Protein AF-L0HIT1-F1 (afdb_monomer)

Secondary structure (DSSP, 8-state):
---------------------------SS---S----SS-SS-HHHHHHHHHHHHHHHH------EEEE---SPPTT-EE-TT-EEEEEEEEEEESTTTSSSS-TT-EEEEE---EEEEEEEEEEEEETTEEEEEEEEEEESSEEEEEGGGT--SS-EEEEEEEEEEE----SS-EEEEEEEEEEE-TTSPEEEEEEEEEEEEE----------------------------------PPP-------PSPHHHHHHHHHHHHHHHHHHHT--

Nearest PDB structures (foldseek):
  3d0j-assembly1_A-2  TM=2.978E-01  e=6.771E-03  Clostridium acetobutylicum ATCC 824
  2bsc-assembly1_A  TM=2.422E-01  e=4.681E-03  Escherichia coli
  4qd2-assembly1_A  TM=3.621E-01  e=2.578E-01  Clostridium botulinum A str. Hall
  3mll-assembly1_A  TM=3.505E-01  e=5.687E-01  Rattus norvegicus
  8dsn-assembly1_A  TM=3.075E-01  e=9.142E-01  Rattus norvegicus

pLDDT: mean 75.93, std 21.49, range [33.44, 98.69]

Mean predicted aligned error: 17.34 Å

Radius of gyration: 32.86 Å; Cα contacts (8 Å, |Δi|>4): 384; chains: 1; bounding box: 93×78×104 Å

Foldseek 3Di:
DDDDDDDDDDDDDDDDDDDDDDDPDDPDDPDDDPPPDDDDDPDPVVVVVVVVVVVVVVVPDPPQFKDKADWDWDDFAAEDEAFDKTKIKIKIKFDCPVPQWRGDQQKKKKKFWPFAQKWKWKWKWWDDPNDTDIDTQDTDRDRMDIDGRNVRTDGPTIIMIMMMMMGGHHDDPAKDKTWGIWIFMAGNVRDGDPPGIDTGMYIYHDDDPPPPPDPPPDPDDDDDDDDDDDDDDDDDDDDDDDDDDDDDDDDVVVVVVVVVVVVVVVVVVVVPD

Organism: Methanoregula formicica (strain DSM 22288 / NBRC 105244 / SMSP) (NCBI:txid593750)

Solvent-accessible surface area (backbone atoms only — not comparable to full-atom values): 17164 Å² total; per-residue (Å²): 141,78,90,82,88,88,83,86,85,85,83,89,81,82,88,80,82,82,83,80,84,80,85,92,80,82,88,83,85,84,86,80,74,80,84,82,77,86,87,84,85,84,53,73,61,57,58,50,50,54,51,50,50,52,53,52,65,70,68,70,65,90,64,68,34,64,46,84,44,70,77,60,40,80,54,82,69,36,79,40,50,58,67,38,78,46,60,32,35,34,37,34,44,28,37,5,85,88,64,59,31,18,30,55,51,71,26,31,42,36,38,36,36,62,39,35,84,19,35,40,40,31,34,36,40,30,80,51,93,96,42,73,49,75,43,79,78,43,77,47,77,44,51,59,49,77,45,57,12,60,86,50,41,40,61,89,43,54,38,38,38,41,37,41,39,37,27,24,36,51,84,56,98,56,64,44,80,42,41,66,36,36,40,34,34,24,42,82,85,69,44,72,44,85,94,39,72,49,77,42,42,30,28,37,50,54,84,76,78,72,79,76,74,73,80,75,78,70,79,92,71,90,77,83,91,83,85,89,85,92,81,89,86,82,89,85,82,83,79,84,81,83,80,82,82,78,78,84,69,81,57,69,69,59,54,53,52,54,52,54,53,50,52,56,53,51,54,60,60,66,73,76,117

Sequence (273 aa):
MRQGDGMAAGRPWEKSAIVLYAPSCLTGIFMGFPVVEKRMNDSPVYSRCALAALVFFLIVMPVSAWTFSGWTGPSPGAELQPGSKVSAGYSLSFSSFDTGKTFASDNSLVMYTDLADPRWVVVKTEEVNEEPLITRLADRQSAQVRLDGWDLSFTRKQFTVDVALTGTVPDFDQTGEIVVLRLQELDPEAKTVNGKLVKKTAIVVVPTTVPTAIPTTAPEEVVIEITPVPTENPVTKTTPAKKQTYAPGPDPLLICTMLAGGICIAGLFRHRH

Structure (mmCIF, N/CA/C/O backbone):
data_AF-L0HIT1-F1
#
_entry.id   AF-L0HIT1-F1
#
loop_
_atom_site.group_PDB
_atom_site.id
_atom_site.type_symbol
_atom_site.label_atom_id
_atom_site.label_alt_id
_atom_site.label_comp_id
_atom_site.label_asym_id
_atom_site.label_entity_id
_atom_site.label_seq_id
_atom_site.pdbx_PDB_ins_code
_atom_site.Cartn_x
_atom_site.Cartn_y
_atom_site.Cartn_z
_atom_site.occupancy
_atom_site.B_iso_or_equiv
_atom_site.auth_seq_id
_atom_site.auth_comp_id
_atom_site.auth_asym_id
_atom_site.auth_atom_id
_atom_site.pdbx_PDB_model_num
ATOM 1 N N . MET A 1 1 ? 12.959 64.376 -50.087 1.00 39.22 1 MET A N 1
ATOM 2 C CA . MET A 1 1 ? 12.672 65.336 -48.990 1.00 39.22 1 MET A CA 1
ATOM 3 C C . MET A 1 1 ? 11.545 64.736 -48.167 1.00 39.22 1 MET A C 1
ATOM 5 O O . MET A 1 1 ? 10.556 64.401 -48.792 1.00 39.22 1 MET A O 1
ATOM 9 N N . ARG A 1 2 ? 11.554 64.500 -46.854 1.00 38.12 2 ARG A N 1
ATOM 10 C CA . ARG A 1 2 ? 12.432 64.617 -45.663 1.00 38.12 2 ARG A CA 1
ATOM 11 C C . ARG A 1 2 ? 11.884 63.495 -44.723 1.00 38.12 2 ARG A C 1
ATOM 13 O O . ARG A 1 2 ? 10.683 63.261 -44.762 1.00 38.12 2 ARG A O 1
ATOM 20 N N . GLN A 1 3 ? 12.675 62.625 -44.079 1.00 41.16 3 GLN A N 1
ATOM 21 C CA . GLN A 1 3 ? 13.340 62.833 -42.771 1.00 41.16 3 GLN A CA 1
ATOM 22 C C . GLN A 1 3 ? 12.345 63.375 -41.721 1.00 41.16 3 GLN A C 1
ATOM 24 O O . GLN A 1 3 ? 11.764 64.419 -41.972 1.00 41.16 3 GLN A O 1
ATOM 29 N N . GLY A 1 4 ? 12.041 62.790 -40.565 1.00 48.00 4 GLY A N 1
ATOM 30 C CA . GLY A 1 4 ? 12.634 61.818 -39.641 1.00 48.00 4 GLY A CA 1
ATOM 31 C C . GLY A 1 4 ? 11.925 62.045 -38.277 1.00 48.00 4 GLY A C 1
ATOM 32 O O . GLY A 1 4 ? 11.014 62.865 -38.224 1.00 48.00 4 GLY A O 1
ATOM 33 N N . ASP A 1 5 ? 12.375 61.374 -37.213 1.00 45.09 5 ASP A N 1
ATOM 34 C CA . ASP A 1 5 ? 11.917 61.428 -35.799 1.00 45.09 5 ASP A CA 1
ATOM 35 C C . ASP A 1 5 ? 10.814 60.409 -35.444 1.00 45.09 5 ASP A C 1
ATOM 37 O O . ASP A 1 5 ? 9.777 60.336 -36.086 1.00 45.09 5 ASP A O 1
ATOM 41 N N . GLY A 1 6 ? 10.944 59.524 -34.453 1.00 49.31 6 GLY A N 1
ATOM 42 C CA . GLY A 1 6 ? 11.855 59.482 -33.312 1.00 49.31 6 GLY A CA 1
ATOM 43 C C . GLY A 1 6 ? 11.034 59.478 -32.023 1.00 49.31 6 GLY A C 1
ATOM 44 O O . GLY A 1 6 ? 10.719 60.544 -31.519 1.00 49.31 6 GLY A O 1
ATOM 45 N N . MET A 1 7 ? 10.691 58.306 -31.472 1.00 41.78 7 MET A N 1
ATOM 46 C CA . MET A 1 7 ? 10.221 58.191 -30.082 1.00 41.78 7 MET A CA 1
ATOM 47 C C . MET A 1 7 ? 10.661 56.864 -29.461 1.00 41.78 7 MET A C 1
ATOM 49 O O . MET A 1 7 ? 10.095 55.803 -29.711 1.00 41.78 7 MET A O 1
ATOM 53 N N .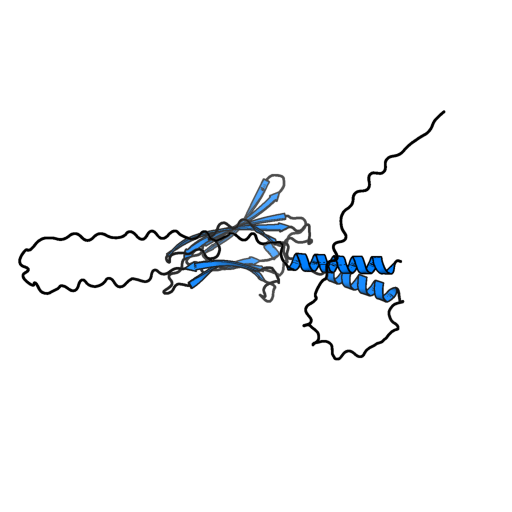 ALA A 1 8 ? 11.692 56.965 -28.624 1.00 50.12 8 ALA A N 1
ATOM 54 C CA . ALA A 1 8 ? 12.057 55.978 -27.626 1.00 50.12 8 ALA A CA 1
ATOM 55 C C . ALA A 1 8 ? 11.201 56.207 -26.370 1.00 50.12 8 ALA A C 1
ATOM 57 O O . ALA A 1 8 ? 11.225 57.294 -25.795 1.00 50.12 8 ALA A O 1
ATOM 58 N N . ALA A 1 9 ? 10.471 55.185 -25.927 1.00 48.31 9 ALA A N 1
ATOM 59 C CA . ALA A 1 9 ? 9.804 55.179 -24.630 1.00 48.31 9 ALA A CA 1
ATOM 60 C C . ALA A 1 9 ? 10.653 54.371 -23.638 1.00 48.31 9 ALA A C 1
ATOM 62 O O . ALA A 1 9 ? 10.649 53.139 -23.647 1.00 48.31 9 ALA A O 1
ATOM 63 N N . GLY A 1 10 ? 11.409 55.079 -22.797 1.00 43.00 10 GLY A N 1
ATOM 64 C CA . GLY A 1 10 ? 12.060 54.512 -21.620 1.00 43.00 10 GLY A CA 1
ATOM 65 C C . GLY A 1 10 ? 11.033 54.223 -20.524 1.00 43.00 10 GLY A C 1
ATOM 66 O O . GLY A 1 10 ? 10.167 55.052 -20.250 1.00 43.00 10 GLY A O 1
ATOM 67 N N . ARG A 1 11 ? 11.132 53.052 -19.885 1.00 48.69 11 ARG A N 1
ATOM 68 C CA . ARG A 1 11 ? 10.401 52.736 -18.649 1.00 48.69 11 ARG A CA 1
ATOM 69 C C . ARG A 1 11 ? 11.347 52.792 -17.442 1.00 48.69 11 ARG A C 1
ATOM 71 O O . ARG A 1 11 ? 12.393 52.146 -17.497 1.00 48.69 11 ARG A O 1
ATOM 78 N N . PRO A 1 12 ? 10.987 53.518 -16.367 1.00 58.84 12 PRO A N 1
ATOM 79 C CA . PRO A 1 12 ? 11.736 53.575 -15.120 1.00 58.84 12 PRO A CA 1
ATOM 80 C C . PRO A 1 12 ? 11.134 52.611 -14.087 1.00 58.84 12 PRO A C 1
ATOM 82 O O . PRO A 1 12 ? 9.950 52.700 -13.782 1.00 58.84 12 PRO A O 1
ATOM 85 N N . TRP A 1 13 ? 11.941 51.698 -13.554 1.00 43.97 13 TRP A N 1
ATOM 86 C CA . TRP A 1 13 ? 11.732 51.043 -12.254 1.00 43.97 13 TRP A CA 1
ATOM 87 C C . TRP A 1 13 ? 13.069 50.379 -11.870 1.00 43.97 13 TRP A C 1
ATOM 89 O O . TRP A 1 13 ? 13.667 49.643 -12.647 1.00 43.97 13 TRP A O 1
ATOM 99 N N . GLU A 1 14 ? 13.785 50.990 -10.932 1.00 40.06 14 GLU A N 1
ATOM 100 C CA . GLU A 1 14 ? 13.848 50.609 -9.514 1.00 40.06 14 GLU A CA 1
ATOM 101 C C . GLU A 1 14 ? 14.859 49.485 -9.246 1.00 40.06 14 GLU A C 1
ATOM 103 O O . GLU A 1 14 ? 14.626 48.296 -9.438 1.00 40.06 14 GLU A O 1
ATOM 108 N N . LYS A 1 15 ? 16.044 49.912 -8.798 1.00 41.53 15 LYS A N 1
ATOM 109 C CA . LYS A 1 15 ? 17.091 49.053 -8.253 1.00 41.53 15 LYS A CA 1
ATOM 110 C C . LYS A 1 15 ? 16.715 48.705 -6.812 1.00 41.53 15 LYS A C 1
ATOM 112 O O . LYS A 1 15 ? 17.022 49.471 -5.904 1.00 41.53 15 LYS A O 1
ATOM 117 N N . SER A 1 16 ? 16.088 47.556 -6.591 1.00 39.72 16 SER A N 1
ATOM 118 C CA . SER A 1 16 ? 15.971 46.982 -5.247 1.00 39.72 16 SER A CA 1
ATOM 119 C C . SER A 1 16 ? 17.222 46.161 -4.943 1.00 39.72 16 SER A C 1
ATOM 121 O O . SER A 1 16 ? 17.424 45.071 -5.475 1.00 39.72 16 SER A O 1
ATOM 123 N N . ALA A 1 17 ? 18.092 46.713 -4.098 1.00 41.69 17 ALA A N 1
ATOM 124 C CA . ALA A 1 17 ? 19.193 45.981 -3.492 1.00 41.69 17 ALA A CA 1
ATOM 125 C C . ALA A 1 17 ? 18.627 45.034 -2.423 1.00 41.69 17 ALA A C 1
ATOM 127 O O . ALA A 1 17 ? 18.113 45.479 -1.399 1.00 41.69 17 ALA A O 1
ATOM 128 N N . ILE A 1 18 ? 18.717 43.727 -2.664 1.00 36.25 18 ILE A N 1
ATOM 129 C CA . ILE A 1 18 ? 18.415 42.705 -1.660 1.00 36.25 18 ILE A CA 1
ATOM 130 C C . ILE A 1 18 ? 19.695 42.468 -0.855 1.00 36.25 18 ILE A C 1
ATOM 132 O O . ILE A 1 18 ? 20.658 41.878 -1.343 1.00 36.25 18 ILE A O 1
ATOM 136 N N . VAL A 1 19 ? 19.702 42.957 0.384 1.00 41.31 19 VAL A N 1
ATOM 137 C CA . VAL A 1 19 ? 20.704 42.623 1.401 1.00 41.31 19 VAL A CA 1
ATOM 138 C C . VAL A 1 19 ? 20.308 41.276 2.007 1.00 41.31 19 VAL A C 1
ATOM 140 O O . VAL A 1 19 ? 19.360 41.191 2.783 1.00 41.31 19 VAL A O 1
ATOM 143 N N . LEU A 1 20 ? 21.016 40.213 1.626 1.00 33.44 20 LEU A N 1
ATOM 144 C CA . LEU A 1 20 ? 20.888 38.889 2.236 1.00 33.44 20 LEU A CA 1
ATOM 145 C C . LEU A 1 20 ? 21.811 38.805 3.457 1.00 33.44 20 LEU A C 1
ATOM 147 O O . LEU A 1 20 ? 23.031 38.725 3.324 1.00 33.44 20 LEU A O 1
ATOM 151 N N . TYR A 1 21 ? 21.211 38.818 4.646 1.00 37.00 21 TYR A N 1
ATOM 152 C CA . TYR A 1 21 ? 21.850 38.395 5.891 1.00 37.00 21 TYR A CA 1
ATOM 153 C C . TYR A 1 21 ? 21.905 36.861 5.916 1.00 37.00 21 TYR A C 1
ATOM 155 O O . TYR A 1 21 ? 20.866 36.203 5.956 1.00 37.00 21 TYR A O 1
ATOM 163 N N . ALA A 1 22 ? 23.109 36.290 5.887 1.00 36.59 22 ALA A N 1
ATOM 164 C CA . ALA A 1 22 ? 23.323 34.864 6.113 1.00 36.59 22 ALA A CA 1
ATOM 165 C C . ALA A 1 22 ? 23.548 34.601 7.618 1.00 36.59 22 ALA A C 1
ATOM 167 O O . ALA A 1 22 ? 24.380 35.283 8.222 1.00 36.59 22 ALA A O 1
ATOM 168 N N . PRO A 1 23 ? 22.849 33.634 8.242 1.00 39.22 23 PRO A N 1
ATOM 169 C CA . PRO A 1 23 ? 23.117 33.231 9.615 1.00 39.22 23 PRO A CA 1
ATOM 170 C C . PRO A 1 23 ? 24.374 32.353 9.697 1.00 39.22 23 PRO A C 1
ATOM 172 O O . PRO A 1 23 ? 24.473 31.270 9.120 1.00 39.22 23 PRO A O 1
ATOM 175 N N . SER A 1 24 ? 25.339 32.858 10.454 1.00 49.31 24 SER A N 1
ATOM 176 C CA . SER A 1 24 ? 26.641 32.276 10.763 1.00 49.31 24 SER A CA 1
ATOM 177 C C . SER A 1 24 ? 26.520 31.137 11.781 1.00 49.31 24 SER A C 1
ATOM 179 O O . SER A 1 24 ? 26.712 31.376 12.964 1.00 49.31 24 SER A O 1
ATOM 181 N N . CYS A 1 25 ? 26.195 29.909 11.372 1.00 38.38 25 CYS A N 1
ATOM 182 C CA . CYS A 1 25 ? 26.252 28.732 12.262 1.00 38.38 25 CYS A CA 1
ATOM 183 C C . CYS A 1 25 ? 26.434 27.425 11.465 1.00 38.38 25 CYS A C 1
ATOM 185 O O . CYS A 1 25 ? 25.572 26.554 11.486 1.00 38.38 25 CYS A O 1
ATOM 187 N N . LEU A 1 26 ? 27.536 27.278 10.722 1.00 39.41 26 LEU A N 1
ATOM 188 C CA . LEU A 1 26 ? 27.937 25.975 10.149 1.00 39.41 26 LEU A CA 1
ATOM 189 C C . LEU A 1 26 ? 29.454 25.858 9.916 1.00 39.41 26 LEU A C 1
ATOM 191 O O . LEU A 1 26 ? 29.934 25.142 9.044 1.00 39.41 26 LEU A O 1
ATOM 195 N N . THR A 1 27 ? 30.234 26.561 10.731 1.00 42.09 27 THR A N 1
ATOM 196 C CA . THR A 1 27 ? 31.689 26.409 10.840 1.00 42.09 27 THR A CA 1
ATOM 197 C C . THR A 1 27 ? 31.992 25.454 11.987 1.00 42.09 27 THR A C 1
ATOM 199 O O . THR A 1 27 ? 32.090 25.889 13.131 1.00 42.09 27 THR A O 1
ATOM 202 N N . GLY A 1 28 ? 32.102 24.150 11.716 1.00 45.19 28 GLY A N 1
ATOM 203 C CA . GLY A 1 28 ? 32.459 23.217 12.790 1.00 45.19 28 GLY A CA 1
ATOM 204 C C . GLY A 1 28 ? 32.756 21.757 12.454 1.00 45.19 28 GLY A C 1
ATOM 205 O O . GLY A 1 28 ? 32.928 20.999 13.397 1.00 45.19 28 GLY A O 1
ATOM 206 N N . ILE A 1 29 ? 32.809 21.319 11.184 1.00 48.22 29 ILE A N 1
ATOM 207 C CA . ILE A 1 29 ? 33.077 19.889 10.869 1.00 48.22 29 ILE A CA 1
ATOM 208 C C . ILE A 1 29 ? 34.200 19.671 9.826 1.00 48.22 29 ILE A C 1
ATOM 210 O O . ILE A 1 29 ? 34.582 18.544 9.545 1.00 48.22 29 ILE A O 1
ATOM 214 N N . PHE A 1 30 ? 34.849 20.724 9.317 1.00 44.88 30 PHE A N 1
ATOM 215 C CA . PHE A 1 30 ? 35.990 20.585 8.392 1.00 44.88 30 PHE A CA 1
ATOM 216 C C . PHE A 1 30 ? 37.266 21.238 8.941 1.00 44.88 30 PHE A C 1
ATOM 218 O O . PHE A 1 30 ? 37.842 22.127 8.325 1.00 44.88 30 PHE A O 1
ATOM 225 N N . MET A 1 31 ? 37.728 20.804 10.113 1.00 43.00 31 MET A N 1
ATOM 226 C CA . MET A 1 31 ? 39.103 21.062 10.557 1.00 43.00 31 MET A CA 1
ATOM 227 C C . MET A 1 31 ? 39.855 19.736 10.555 1.00 43.00 31 MET A C 1
ATOM 229 O O . MET A 1 31 ? 39.776 18.971 11.508 1.00 43.00 31 MET A O 1
ATOM 233 N N . GLY A 1 32 ? 40.531 19.431 9.447 1.00 43.41 32 GLY A N 1
ATOM 234 C CA . GLY A 1 32 ? 41.334 18.211 9.352 1.00 43.41 32 GLY A CA 1
ATOM 235 C C . GLY A 1 32 ? 41.754 17.779 7.951 1.00 43.41 32 GLY A C 1
ATOM 236 O O . GLY A 1 32 ? 42.510 16.821 7.837 1.00 43.41 32 GLY A O 1
ATOM 237 N N . PHE A 1 33 ? 41.321 18.461 6.887 1.00 42.31 33 PHE A N 1
ATOM 238 C CA . PHE A 1 33 ? 41.915 18.238 5.570 1.00 42.31 33 PHE A CA 1
ATOM 239 C C . PHE A 1 33 ? 43.146 19.134 5.408 1.00 42.31 33 PHE A C 1
ATOM 241 O O . PHE A 1 33 ? 43.034 20.346 5.615 1.00 42.31 33 PHE A O 1
ATOM 248 N N . PRO A 1 34 ? 44.320 18.577 5.059 1.00 49.12 34 PRO A N 1
ATOM 249 C CA . PRO A 1 34 ? 45.472 19.392 4.720 1.00 49.12 34 PRO A CA 1
ATOM 250 C C . PRO A 1 34 ? 45.095 20.309 3.557 1.00 49.12 34 PRO A C 1
ATOM 252 O O . PRO A 1 34 ? 44.526 19.869 2.556 1.00 49.12 34 PRO A O 1
ATOM 255 N N . VAL A 1 35 ? 45.402 21.596 3.713 1.00 51.47 35 VAL A N 1
ATOM 256 C CA . VAL A 1 35 ? 45.307 22.607 2.662 1.00 51.47 35 VAL A CA 1
ATOM 257 C C . VAL A 1 35 ? 46.247 22.185 1.532 1.00 51.47 35 VAL A C 1
ATOM 259 O O . VAL A 1 35 ? 47.443 22.459 1.551 1.00 51.47 35 VAL A O 1
ATOM 262 N N . VAL A 1 36 ? 45.706 21.468 0.547 1.00 49.66 36 VAL A N 1
ATOM 263 C CA . VAL A 1 36 ? 46.342 21.284 -0.759 1.00 49.66 36 VAL A CA 1
ATOM 264 C C . VAL A 1 36 ? 46.056 22.556 -1.546 1.00 49.66 36 VAL A C 1
ATOM 266 O O . VAL A 1 36 ? 45.113 22.652 -2.330 1.00 49.66 36 VAL A O 1
ATOM 269 N N . GLU A 1 37 ? 46.844 23.589 -1.264 1.00 53.66 37 GLU A N 1
ATOM 270 C CA . GLU A 1 37 ? 46.803 24.830 -2.017 1.00 53.66 37 GLU A CA 1
ATOM 271 C C . GLU A 1 37 ? 47.403 24.603 -3.413 1.00 53.66 37 GLU A C 1
ATOM 273 O O . GLU A 1 37 ? 48.592 24.343 -3.589 1.00 53.66 37 GLU A O 1
ATOM 278 N N . LYS A 1 38 ? 46.549 24.812 -4.421 1.00 53.56 38 LYS A N 1
ATOM 279 C CA . LYS A 1 38 ? 46.909 25.574 -5.624 1.00 53.56 38 LYS A CA 1
ATOM 280 C C . LYS A 1 38 ? 47.834 24.887 -6.639 1.00 53.56 38 LYS A C 1
ATOM 282 O O . LYS A 1 38 ? 48.876 25.438 -6.960 1.00 53.56 38 LYS A O 1
ATOM 287 N N . ARG A 1 39 ? 47.402 23.773 -7.252 1.00 49.47 39 ARG A N 1
ATOM 288 C CA . ARG A 1 39 ? 47.758 23.380 -8.649 1.00 49.47 39 ARG A CA 1
ATOM 289 C C . ARG A 1 39 ? 46.784 22.353 -9.255 1.00 49.47 39 ARG A C 1
ATOM 291 O O . ARG A 1 39 ? 47.205 21.336 -9.797 1.00 49.47 39 ARG A O 1
ATOM 298 N N . MET A 1 40 ? 45.473 22.567 -9.153 1.00 51.59 40 MET A N 1
ATOM 299 C CA . MET A 1 40 ? 44.512 21.548 -9.615 1.00 51.59 40 MET A CA 1
ATOM 300 C C . MET A 1 40 ? 43.288 22.123 -10.334 1.00 51.59 40 MET A C 1
ATOM 302 O O . MET A 1 40 ? 42.228 21.516 -10.297 1.00 51.59 40 MET A O 1
ATOM 306 N N . ASN A 1 41 ? 43.423 23.290 -10.980 1.00 54.28 41 ASN A N 1
ATOM 307 C CA . ASN A 1 41 ? 42.290 23.978 -11.615 1.00 54.28 41 ASN A CA 1
ATOM 308 C C . ASN A 1 41 ? 42.344 24.064 -13.155 1.00 54.28 41 ASN A C 1
ATOM 310 O O . ASN A 1 41 ? 41.332 24.384 -13.762 1.00 54.28 41 ASN A O 1
ATOM 314 N N . ASP A 1 42 ? 43.460 23.706 -13.804 1.00 57.91 42 ASP A N 1
ATOM 315 C CA . ASP A 1 42 ? 43.621 23.918 -15.262 1.00 57.91 42 ASP A CA 1
ATOM 316 C C . ASP A 1 42 ? 43.676 22.626 -16.084 1.00 57.91 42 ASP A C 1
ATOM 318 O O . ASP A 1 42 ? 43.919 22.637 -17.290 1.00 57.91 42 ASP A O 1
ATOM 322 N N . SER A 1 43 ? 43.453 21.478 -15.446 1.00 62.22 43 SER A N 1
ATOM 323 C CA . SER A 1 43 ? 43.419 20.203 -16.149 1.00 62.22 43 SER A CA 1
ATOM 324 C C . SER A 1 43 ? 41.986 19.951 -16.651 1.00 62.22 43 SER A C 1
ATOM 326 O O . SER A 1 43 ? 41.087 19.701 -15.840 1.00 62.22 43 SER A O 1
ATOM 328 N N . PRO A 1 44 ? 41.734 19.959 -17.978 1.00 69.19 44 PRO A N 1
ATOM 329 C CA . PRO A 1 44 ? 40.418 19.636 -18.538 1.00 69.19 44 PRO A CA 1
ATOM 330 C C . PRO A 1 44 ? 39.961 18.217 -18.165 1.00 69.19 44 PRO A C 1
ATOM 332 O O . PRO A 1 44 ? 38.787 17.884 -18.308 1.00 69.19 44 PRO A O 1
ATOM 335 N N . VAL A 1 45 ? 40.875 17.382 -17.664 1.00 73.56 45 VAL A N 1
ATOM 336 C CA . VAL A 1 45 ? 40.608 16.023 -17.196 1.00 73.56 45 VAL A CA 1
ATOM 337 C C . VAL A 1 45 ? 39.798 16.035 -15.896 1.00 73.56 45 VAL A C 1
ATOM 339 O O . VAL A 1 45 ? 38.841 15.277 -15.793 1.00 73.56 45 VAL A O 1
ATOM 342 N N . TYR A 1 46 ? 40.087 16.928 -14.941 1.00 69.62 46 TYR A N 1
ATOM 343 C CA . TYR A 1 46 ? 39.353 16.968 -13.665 1.00 69.62 46 TYR A CA 1
ATOM 344 C C . TYR A 1 46 ? 37.900 17.411 -13.835 1.00 69.62 46 TYR A C 1
ATOM 346 O O . TYR A 1 46 ? 37.004 16.776 -13.283 1.00 69.62 46 TYR A O 1
ATOM 354 N N . SER A 1 47 ? 37.650 18.437 -14.654 1.00 72.62 47 SER A N 1
ATOM 355 C CA . SER A 1 47 ? 36.285 18.878 -14.973 1.00 72.62 47 SER A CA 1
ATOM 356 C C . SER A 1 47 ? 35.484 17.774 -15.675 1.00 72.62 47 SER A C 1
ATOM 358 O O . SER A 1 47 ? 34.331 17.531 -15.326 1.00 72.62 47 SER A O 1
ATOM 360 N N . ARG A 1 48 ? 36.113 17.035 -16.601 1.00 78.94 48 ARG A N 1
ATOM 361 C CA . ARG A 1 48 ? 35.483 15.895 -17.286 1.00 78.94 48 ARG A CA 1
ATOM 362 C C . ARG A 1 48 ? 35.183 14.738 -16.335 1.00 78.94 48 ARG A C 1
ATOM 364 O O . ARG A 1 48 ? 34.092 14.186 -16.409 1.00 78.94 48 ARG A O 1
ATOM 371 N N . CYS A 1 49 ? 36.099 14.402 -15.427 1.00 79.44 49 CYS A N 1
ATOM 372 C CA . CYS A 1 49 ? 35.883 13.351 -14.431 1.00 79.44 49 CYS A CA 1
ATOM 373 C C . CYS A 1 49 ? 34.804 13.734 -13.410 1.00 79.44 49 CYS A C 1
ATOM 375 O O . CYS A 1 49 ? 33.965 12.903 -13.083 1.00 79.44 49 CYS A O 1
ATOM 377 N N . ALA A 1 50 ? 34.780 14.986 -12.944 1.00 81.31 50 ALA A N 1
ATOM 378 C CA . ALA A 1 50 ? 33.753 15.471 -12.024 1.00 81.31 50 ALA A CA 1
ATOM 379 C C . ALA A 1 50 ? 32.362 15.484 -12.677 1.00 81.31 50 ALA A C 1
ATOM 381 O O . ALA A 1 50 ? 31.385 15.068 -12.060 1.00 81.31 50 ALA A O 1
ATOM 382 N N . LEU A 1 51 ? 32.274 15.896 -13.946 1.00 81.38 51 LEU A N 1
ATOM 383 C CA . LEU A 1 51 ? 31.022 15.888 -14.701 1.00 81.38 51 LEU A CA 1
ATOM 384 C C . LEU A 1 51 ? 30.569 14.456 -15.019 1.00 81.38 51 LEU A C 1
ATOM 386 O O . LEU A 1 51 ? 29.388 14.156 -14.888 1.00 81.38 51 LEU A O 1
ATOM 390 N N . ALA A 1 52 ? 31.497 13.549 -15.337 1.00 81.75 52 ALA A N 1
ATOM 391 C CA . ALA A 1 52 ? 31.201 12.126 -15.503 1.00 81.75 52 ALA A CA 1
ATOM 392 C C . ALA A 1 52 ? 30.720 11.475 -14.195 1.00 81.75 52 ALA A C 1
ATOM 394 O O . ALA A 1 52 ? 29.755 10.718 -14.219 1.00 81.75 52 ALA A O 1
ATOM 395 N N . ALA A 1 53 ? 31.333 11.804 -13.054 1.00 80.69 53 ALA A N 1
ATOM 396 C CA . ALA A 1 53 ? 30.896 11.326 -11.744 1.00 80.69 53 ALA A CA 1
ATOM 397 C C . ALA A 1 53 ? 29.506 11.866 -11.379 1.00 80.69 53 ALA A C 1
ATOM 399 O O . ALA A 1 53 ? 28.666 11.112 -10.903 1.00 80.69 53 ALA A O 1
ATOM 400 N N . LEU A 1 54 ? 29.226 13.142 -11.658 1.00 79.88 54 LEU A N 1
ATOM 401 C CA . LEU A 1 54 ? 27.912 13.744 -11.423 1.00 79.88 54 LEU A CA 1
ATOM 402 C C . LEU A 1 54 ? 26.830 13.131 -12.325 1.00 79.88 54 LEU A C 1
ATOM 404 O O . LEU A 1 54 ? 25.746 12.815 -11.846 1.00 79.88 54 LEU A O 1
ATOM 408 N N . VAL A 1 55 ? 27.135 12.884 -13.602 1.00 79.06 55 VAL A N 1
ATOM 409 C CA . VAL A 1 55 ? 26.247 12.151 -14.519 1.00 79.06 55 VAL A CA 1
ATOM 410 C C . VAL A 1 55 ? 26.021 10.719 -14.026 1.00 79.06 55 VAL A C 1
ATOM 412 O O . VAL A 1 55 ? 24.886 10.261 -14.008 1.00 79.06 55 VAL A O 1
ATOM 415 N N . PHE A 1 56 ? 27.057 10.032 -13.543 1.00 73.88 56 PHE A N 1
ATOM 416 C CA . PHE A 1 56 ? 26.931 8.689 -12.972 1.00 73.88 56 PHE A CA 1
ATOM 417 C C . PHE A 1 56 ? 26.048 8.672 -11.711 1.00 73.88 56 PHE A C 1
ATOM 419 O O . PHE A 1 56 ? 25.164 7.827 -11.598 1.00 73.88 56 PHE A O 1
ATOM 426 N N . PHE A 1 57 ? 26.206 9.646 -10.809 1.00 66.88 57 PHE A N 1
ATOM 427 C CA . PHE A 1 57 ? 25.356 9.792 -9.620 1.00 66.88 57 PHE A CA 1
ATOM 428 C C . PHE A 1 57 ? 23.895 10.136 -9.951 1.00 66.88 57 PHE A C 1
ATOM 430 O O . PHE A 1 57 ? 23.006 9.769 -9.187 1.00 66.88 57 PHE A O 1
ATOM 437 N N . LEU A 1 58 ? 23.627 10.790 -11.086 1.00 65.56 58 LEU A N 1
ATOM 438 C CA . LEU A 1 58 ? 22.264 11.057 -11.560 1.00 65.56 58 LEU A CA 1
ATOM 439 C C . LEU A 1 58 ? 21.597 9.837 -12.221 1.00 65.56 58 LEU A C 1
ATOM 441 O O . LEU A 1 58 ? 20.374 9.800 -12.304 1.00 65.56 58 LEU A O 1
ATOM 445 N N . ILE A 1 59 ? 22.367 8.842 -12.676 1.00 60.62 59 ILE A N 1
ATOM 446 C CA . ILE A 1 59 ? 21.840 7.673 -13.405 1.00 60.62 59 ILE A CA 1
ATOM 447 C C . ILE A 1 59 ? 21.460 6.515 -12.464 1.00 60.62 59 ILE A C 1
ATOM 449 O O . ILE A 1 59 ? 20.623 5.690 -12.822 1.00 60.62 59 ILE A O 1
ATOM 453 N N . VAL A 1 60 ? 22.010 6.445 -11.246 1.00 55.16 60 VAL A N 1
ATOM 454 C CA . VAL A 1 60 ? 21.807 5.295 -10.339 1.00 55.16 60 VAL A CA 1
ATOM 455 C C . VAL A 1 60 ? 20.851 5.627 -9.191 1.00 55.16 60 VAL A C 1
ATOM 457 O O . VAL A 1 60 ? 21.178 5.464 -8.018 1.00 55.16 60 VAL A O 1
ATOM 460 N N . MET A 1 61 ? 19.641 6.081 -9.509 1.00 52.84 61 MET A N 1
ATOM 461 C CA . MET A 1 61 ? 18.537 5.980 -8.553 1.00 52.84 61 MET A CA 1
ATOM 462 C C . MET A 1 61 ? 17.643 4.817 -8.985 1.00 52.84 61 MET A C 1
ATOM 464 O O . MET A 1 61 ? 16.948 4.945 -9.994 1.00 52.84 61 MET A O 1
ATOM 468 N N . PRO A 1 62 ? 17.650 3.672 -8.273 1.00 51.09 62 PRO A N 1
ATOM 469 C CA . PRO A 1 62 ? 16.640 2.644 -8.469 1.00 51.09 62 PRO A CA 1
ATOM 470 C C . PRO A 1 62 ? 15.313 3.203 -7.949 1.00 51.09 62 PRO A C 1
ATOM 472 O O . PRO A 1 62 ? 14.952 3.051 -6.786 1.00 51.09 62 PRO A O 1
ATOM 475 N N . VAL A 1 63 ? 14.611 3.936 -8.808 1.00 58.50 63 VAL A N 1
ATOM 476 C CA . VAL A 1 63 ? 13.267 4.421 -8.521 1.00 58.50 63 VAL A CA 1
ATOM 477 C C . VAL A 1 63 ? 12.335 3.266 -8.839 1.00 58.50 63 VAL A C 1
ATOM 479 O O . VAL A 1 63 ? 12.099 2.948 -10.000 1.00 58.50 63 VAL A O 1
ATOM 482 N N . SER A 1 64 ? 11.813 2.588 -7.826 1.00 64.25 64 SER A N 1
ATOM 483 C CA . SER A 1 64 ? 10.702 1.675 -8.059 1.00 64.25 64 SER A CA 1
ATOM 484 C C . SER A 1 64 ? 9.493 2.475 -8.556 1.00 64.25 64 SER A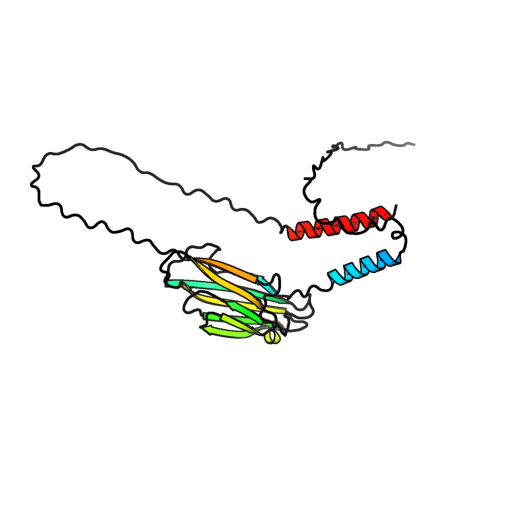 C 1
ATOM 486 O O . SER A 1 64 ? 9.115 3.507 -7.993 1.00 64.25 64 SER A O 1
ATOM 488 N N . ALA A 1 65 ? 8.921 2.052 -9.680 1.00 78.81 65 ALA A N 1
ATOM 489 C CA . ALA A 1 65 ? 8.053 2.884 -10.511 1.00 78.81 65 ALA A CA 1
ATOM 490 C C . ALA A 1 65 ? 6.564 2.748 -10.162 1.00 78.81 65 ALA A C 1
ATOM 492 O O . ALA A 1 65 ? 5.726 2.646 -11.056 1.00 78.81 65 ALA A O 1
ATOM 493 N N . TRP A 1 66 ? 6.233 2.738 -8.866 1.00 92.12 66 TRP A N 1
ATOM 494 C CA . TRP A 1 66 ? 4.843 2.836 -8.423 1.00 92.12 66 TRP A CA 1
ATOM 495 C C . TRP A 1 66 ? 4.530 4.189 -7.791 1.00 92.12 66 TRP A C 1
ATOM 497 O O . TRP A 1 66 ? 5.335 4.749 -7.033 1.00 92.12 66 TRP A O 1
ATOM 507 N N . THR A 1 67 ? 3.338 4.695 -8.096 1.00 93.38 67 THR A N 1
ATOM 508 C CA . THR A 1 67 ? 2.761 5.910 -7.514 1.00 93.38 67 THR A CA 1
ATOM 509 C C . THR A 1 67 ? 1.462 5.578 -6.789 1.00 93.38 67 THR A C 1
ATOM 511 O O . THR A 1 67 ? 0.682 4.744 -7.242 1.00 93.38 67 THR A O 1
ATOM 514 N N . PHE A 1 68 ? 1.247 6.213 -5.637 1.00 95.69 68 PHE A N 1
ATOM 515 C CA . PHE A 1 68 ? 0.052 6.037 -4.811 1.00 95.69 68 PHE A CA 1
ATOM 516 C C . PHE A 1 68 ? -0.962 7.145 -5.092 1.00 95.69 68 PHE A C 1
ATOM 518 O O . PHE A 1 68 ? -0.612 8.326 -5.033 1.00 95.69 68 PHE A O 1
ATOM 525 N N . SER A 1 69 ? -2.220 6.787 -5.345 1.00 96.50 69 SER A N 1
ATOM 526 C CA . SER A 1 69 ? -3.300 7.746 -5.590 1.00 96.50 69 SER A CA 1
ATOM 527 C C . SER A 1 69 ? -4.671 7.197 -5.168 1.00 96.50 69 SER A C 1
ATOM 529 O O . SER A 1 69 ? -4.799 6.064 -4.706 1.00 96.50 69 SER A O 1
ATOM 531 N N . GLY A 1 70 ? -5.712 8.031 -5.264 1.00 96.12 70 GLY A N 1
ATOM 532 C CA . GLY A 1 70 ? -7.101 7.574 -5.118 1.00 96.12 70 GLY A CA 1
ATOM 533 C C . GLY A 1 70 ? -7.525 7.144 -3.709 1.00 96.12 70 GLY A C 1
ATOM 534 O O . GLY A 1 70 ? -8.428 6.326 -3.578 1.00 96.12 70 GLY A O 1
ATOM 535 N N . TRP A 1 71 ? -6.895 7.663 -2.648 1.00 97.62 71 TRP A N 1
ATOM 536 C CA . TRP A 1 71 ? -7.271 7.320 -1.269 1.00 97.62 71 TRP A CA 1
ATOM 537 C C . TRP A 1 71 ? -8.723 7.711 -0.943 1.00 97.62 71 TRP A C 1
ATOM 539 O O . TRP A 1 71 ? -9.083 8.883 -1.038 1.00 97.62 71 TRP A O 1
ATOM 549 N N . THR A 1 72 ? -9.51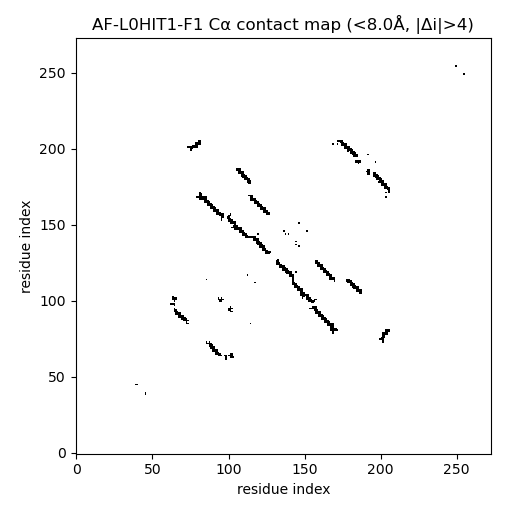9 6.742 -0.484 1.00 97.69 72 THR A N 1
ATOM 550 C CA . THR A 1 72 ? -10.939 6.910 -0.098 1.00 97.69 72 THR A CA 1
ATOM 551 C C . THR A 1 72 ? -11.252 6.498 1.347 1.00 97.69 72 THR A C 1
ATOM 553 O O . THR A 1 72 ? -12.413 6.481 1.743 1.00 97.69 72 THR A O 1
ATOM 556 N N . GLY A 1 73 ? -10.239 6.153 2.148 1.00 96.75 73 GLY A N 1
ATOM 557 C CA . GLY A 1 73 ? -10.431 5.803 3.558 1.00 96.75 73 GLY A CA 1
ATOM 558 C C . GLY A 1 73 ? -10.565 7.019 4.489 1.00 96.75 73 GLY A C 1
ATOM 559 O O . GLY A 1 73 ? -10.630 8.161 4.021 1.00 96.75 73 GLY A O 1
ATOM 560 N N . PRO A 1 74 ? -10.557 6.797 5.818 1.00 96.38 74 PRO A N 1
ATOM 561 C CA . PRO A 1 74 ? -10.631 7.866 6.810 1.00 96.38 74 PRO A CA 1
ATOM 562 C C . PRO A 1 74 ? -9.595 8.967 6.560 1.00 96.38 74 PRO A C 1
ATOM 564 O O . PRO A 1 74 ? -8.463 8.701 6.135 1.00 96.38 74 PRO A O 1
ATOM 567 N N . SER A 1 75 ? -9.978 10.217 6.821 1.00 93.62 75 SER A N 1
ATOM 568 C CA . SER A 1 75 ? -9.032 11.329 6.771 1.00 93.62 75 SER A CA 1
ATOM 569 C C . SER A 1 75 ? -7.954 11.151 7.847 1.00 93.62 75 SER A C 1
ATOM 571 O O . SER A 1 75 ? -8.245 10.594 8.907 1.00 93.62 75 SER A O 1
ATOM 573 N N . PRO A 1 76 ? -6.724 11.645 7.626 1.00 88.12 76 PRO A N 1
ATOM 574 C CA . PRO A 1 76 ? -5.692 11.621 8.657 1.00 88.12 76 PRO A CA 1
ATOM 575 C C . PRO A 1 76 ? -6.198 12.250 9.961 1.00 88.12 76 PRO A C 1
ATOM 577 O O . PRO A 1 76 ? -6.704 13.373 9.947 1.00 88.12 76 PRO A O 1
ATOM 580 N N . GLY A 1 77 ? -6.090 11.515 11.070 1.00 86.50 77 GLY A N 1
ATOM 581 C CA . GLY A 1 77 ? -6.574 11.965 12.380 1.00 86.50 77 GLY A CA 1
ATOM 582 C C . GLY A 1 77 ? -8.096 11.931 12.558 1.00 86.50 77 GLY A C 1
ATOM 583 O O . GLY A 1 77 ? -8.595 12.533 13.503 1.00 86.50 77 GLY A O 1
ATOM 584 N N . ALA A 1 78 ? -8.838 11.261 11.670 1.00 92.12 78 ALA A N 1
ATOM 585 C CA . ALA A 1 78 ? -10.256 10.991 11.888 1.00 92.12 78 ALA A CA 1
ATOM 58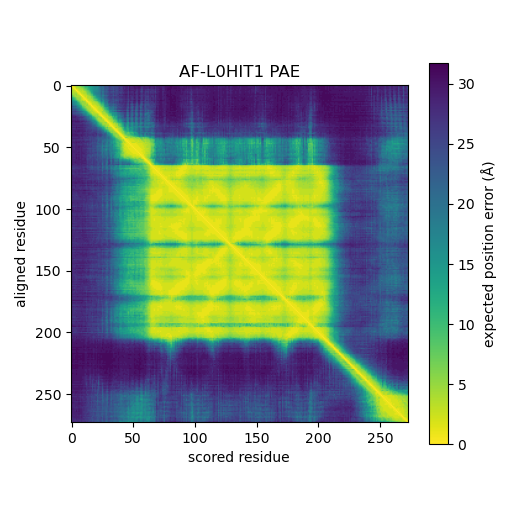6 C C . ALA A 1 78 ? -10.460 10.205 13.188 1.00 92.12 78 ALA A C 1
ATOM 588 O O . ALA A 1 78 ? -9.706 9.274 13.469 1.00 92.12 78 ALA A O 1
ATOM 589 N N . GLU A 1 79 ? -11.499 10.568 13.933 1.00 95.19 79 GLU A N 1
ATOM 590 C CA . GLU A 1 79 ? -11.930 9.845 15.123 1.00 95.19 79 GLU A CA 1
ATOM 591 C C . GLU A 1 79 ? -12.848 8.692 14.714 1.00 95.19 79 GLU A C 1
ATOM 593 O O . GLU A 1 79 ? -13.836 8.882 14.001 1.00 95.19 79 GLU A O 1
ATOM 598 N N . LEU A 1 80 ? -12.509 7.489 15.155 1.00 95.69 80 LEU A N 1
ATOM 599 C CA . LEU A 1 80 ? -13.251 6.269 14.901 1.00 95.69 80 LEU A CA 1
ATOM 600 C C . LEU A 1 80 ? -13.712 5.673 16.230 1.00 95.69 80 LEU A C 1
ATOM 602 O O . LEU A 1 80 ? -12.999 5.725 17.232 1.00 95.69 80 LEU A O 1
ATOM 606 N N . GLN A 1 81 ? -14.908 5.096 16.236 1.00 94.69 81 GLN A N 1
ATOM 607 C CA . GLN A 1 81 ? -15.429 4.401 17.410 1.00 94.69 81 GLN A CA 1
ATOM 608 C C . GLN A 1 81 ? -15.002 2.926 17.380 1.00 94.69 81 GLN A C 1
ATOM 610 O O . GLN A 1 81 ? -15.022 2.327 16.296 1.00 94.69 81 GLN A O 1
ATOM 615 N N . PRO A 1 82 ? -14.658 2.322 18.531 1.00 95.75 82 PRO A N 1
ATOM 616 C CA . PRO A 1 82 ? -14.486 0.875 18.650 1.00 95.75 82 PRO A CA 1
ATOM 617 C C . PRO A 1 82 ? -15.658 0.094 18.034 1.00 95.75 82 PRO A C 1
ATOM 619 O O . PRO A 1 82 ? -16.810 0.530 18.102 1.00 95.75 82 PRO A O 1
ATOM 622 N N . GLY A 1 83 ? -15.362 -1.012 17.350 1.00 95.31 83 GLY A N 1
ATOM 623 C CA . GLY A 1 83 ? -16.354 -1.861 16.681 1.00 95.31 83 GLY A CA 1
ATOM 624 C C . GLY A 1 83 ? -16.969 -1.287 15.396 1.00 95.31 83 GLY A C 1
ATOM 625 O O . GLY A 1 83 ? -17.677 -1.999 14.677 1.00 95.31 83 GLY A O 1
ATOM 626 N N . SER A 1 84 ? -16.704 -0.022 15.050 1.00 96.38 84 SER A N 1
ATOM 627 C CA . SER A 1 84 ? -17.220 0.564 13.808 1.00 96.38 84 SER A CA 1
ATOM 628 C C . SER A 1 84 ? -16.567 -0.060 12.569 1.00 96.38 84 SER A C 1
ATOM 630 O O . SER A 1 84 ? -15.395 -0.441 12.576 1.00 96.38 84 SER A O 1
ATOM 632 N N . LYS A 1 85 ? -17.334 -0.189 11.478 1.00 97.88 85 LYS A N 1
ATOM 633 C CA . LYS A 1 85 ? -16.816 -0.699 10.201 1.00 97.88 85 LYS A CA 1
ATOM 634 C C . LYS A 1 85 ? -16.039 0.388 9.469 1.00 97.88 85 LYS A C 1
ATOM 636 O O . LYS A 1 85 ? -16.537 1.497 9.289 1.00 97.88 85 LYS A O 1
ATOM 641 N N . VAL A 1 86 ? -14.862 0.033 8.971 1.00 98.19 86 VAL A N 1
ATOM 642 C CA . VAL A 1 86 ? -13.998 0.897 8.166 1.00 98.19 86 VAL A CA 1
ATOM 643 C C . VAL A 1 86 ? -13.850 0.291 6.778 1.00 98.19 86 VAL A C 1
ATOM 645 O O . VAL A 1 86 ? -13.600 -0.904 6.628 1.00 98.19 86 VAL A O 1
ATOM 648 N N . SER A 1 87 ? -13.990 1.136 5.760 1.00 98.19 87 SER A N 1
ATOM 649 C CA . SER A 1 87 ? -13.675 0.813 4.372 1.00 98.19 87 SER A CA 1
ATOM 650 C C . SER A 1 87 ? -12.658 1.822 3.857 1.00 98.19 87 SER A C 1
ATOM 652 O O . SER A 1 87 ? -12.765 3.016 4.133 1.00 98.19 87 SER A O 1
ATOM 654 N N . ALA A 1 88 ? -11.675 1.346 3.108 1.00 98.25 88 ALA A N 1
ATOM 655 C CA . ALA A 1 88 ? -10.666 2.166 2.465 1.00 98.25 88 ALA A CA 1
ATOM 656 C C . ALA A 1 88 ? -10.343 1.594 1.087 1.00 98.25 88 ALA A C 1
ATOM 658 O O . ALA A 1 88 ? -10.293 0.380 0.902 1.00 98.25 88 ALA A O 1
ATOM 659 N N . GLY A 1 89 ? -10.092 2.472 0.125 1.00 98.38 89 GLY A N 1
ATOM 660 C CA . GLY A 1 89 ? -9.617 2.093 -1.196 1.00 98.38 89 GLY A CA 1
ATOM 661 C C . GLY A 1 89 ? -8.519 3.024 -1.680 1.00 98.38 89 GLY A C 1
ATOM 662 O O . GLY A 1 89 ? -8.421 4.165 -1.219 1.00 98.38 89 GLY A O 1
ATOM 663 N N . TYR A 1 90 ? -7.676 2.518 -2.570 1.00 98.50 90 TYR A N 1
ATOM 664 C CA . TYR A 1 90 ? -6.642 3.286 -3.257 1.00 98.50 90 TYR A CA 1
ATOM 665 C C . TYR A 1 90 ? -6.192 2.563 -4.527 1.00 98.50 90 TYR A C 1
ATOM 667 O O . TYR A 1 90 ? -6.440 1.368 -4.694 1.00 98.50 90 TYR A O 1
ATOM 675 N N . SER A 1 91 ? -5.487 3.295 -5.383 1.00 98.25 91 SER A N 1
ATOM 676 C CA . SER A 1 91 ? -4.927 2.785 -6.630 1.00 98.25 91 SER A CA 1
ATOM 677 C C . SER A 1 91 ? -3.419 3.001 -6.651 1.00 98.25 91 SER A C 1
ATOM 679 O O . SER A 1 91 ? -2.899 4.021 -6.187 1.00 98.25 91 SER A O 1
ATOM 681 N N . LEU A 1 92 ? -2.707 2.025 -7.200 1.00 97.50 92 LEU A N 1
ATOM 682 C CA . LEU A 1 92 ? -1.277 2.088 -7.463 1.00 97.50 92 LEU A CA 1
ATOM 683 C C . LEU A 1 92 ? -1.056 2.042 -8.968 1.00 97.50 92 LEU A C 1
ATOM 685 O O . LEU A 1 92 ? -1.510 1.105 -9.615 1.00 97.50 92 LEU A O 1
ATOM 689 N N . SER A 1 93 ? -0.357 3.022 -9.530 1.00 96.00 93 SER A N 1
ATOM 690 C CA . SER A 1 93 ? -0.004 3.012 -10.953 1.00 96.00 93 SER A CA 1
ATOM 691 C C . SER A 1 93 ? 1.430 2.545 -11.123 1.00 96.00 93 SER A C 1
ATOM 693 O O . SER A 1 93 ? 2.323 3.094 -10.483 1.00 96.00 93 SER A O 1
ATOM 695 N N . PHE A 1 94 ? 1.647 1.583 -12.016 1.00 95.62 94 PHE A N 1
ATOM 696 C CA . PHE A 1 94 ? 2.957 1.029 -12.341 1.00 95.62 94 PHE A CA 1
ATOM 697 C C . PHE A 1 94 ? 3.287 1.294 -13.807 1.00 95.62 94 PHE A C 1
ATOM 699 O O . PHE A 1 94 ? 2.486 0.971 -14.681 1.00 95.62 94 PHE A O 1
ATOM 706 N N . SER A 1 95 ? 4.474 1.831 -14.093 1.00 93.50 95 SER A N 1
ATOM 707 C CA . SER A 1 95 ? 4.940 2.101 -15.461 1.00 93.50 95 SER A CA 1
ATOM 708 C C . SER A 1 95 ? 6.374 1.622 -15.648 1.00 93.50 95 SER A C 1
ATOM 710 O O . SER A 1 95 ? 7.238 1.893 -14.823 1.00 93.50 95 SER A O 1
ATOM 712 N N . SER A 1 96 ? 6.639 0.909 -16.741 1.00 92.44 96 SER A N 1
ATOM 713 C CA . SER A 1 96 ? 8.004 0.509 -17.121 1.00 92.44 96 SER A CA 1
ATOM 714 C C . SER A 1 96 ? 8.671 1.476 -18.098 1.00 92.44 96 SER A C 1
ATOM 716 O O . SER A 1 96 ? 9.827 1.260 -18.456 1.00 92.44 96 SER A O 1
ATOM 718 N N . PHE A 1 97 ? 7.969 2.515 -18.558 1.00 87.81 97 PHE A N 1
ATOM 719 C CA . PHE A 1 97 ? 8.488 3.418 -19.589 1.00 87.81 97 PHE A CA 1
ATOM 720 C C . PHE A 1 97 ? 9.628 4.308 -19.079 1.00 87.81 97 PHE A C 1
ATOM 722 O O . PHE A 1 97 ? 10.536 4.614 -19.846 1.00 87.81 97 PHE A O 1
ATOM 729 N N . ASP A 1 98 ? 9.628 4.637 -17.785 1.00 80.25 98 ASP A N 1
ATOM 730 C CA . ASP A 1 98 ? 10.645 5.507 -17.182 1.00 80.25 98 ASP A CA 1
ATOM 731 C C . ASP A 1 98 ? 11.869 4.730 -16.665 1.00 80.25 98 ASP A C 1
ATOM 733 O O . ASP A 1 98 ? 12.981 5.250 -16.637 1.00 80.25 98 ASP A O 1
ATOM 737 N N . THR A 1 99 ? 11.680 3.470 -16.260 1.00 82.06 99 THR A N 1
ATOM 738 C CA . THR A 1 99 ? 12.670 2.686 -15.491 1.00 82.06 99 THR A CA 1
ATOM 739 C C . THR A 1 99 ? 13.029 1.339 -16.129 1.00 82.06 99 THR A C 1
ATOM 741 O O . THR A 1 99 ? 13.868 0.604 -15.612 1.00 82.06 99 THR A O 1
ATOM 744 N N . GLY A 1 100 ? 12.383 0.964 -17.238 1.00 89.50 100 GLY A N 1
ATOM 745 C CA . GLY A 1 100 ? 12.551 -0.317 -17.940 1.00 89.50 100 GLY A CA 1
ATOM 746 C C . GLY A 1 100 ? 11.748 -1.489 -17.355 1.00 89.50 100 GLY A C 1
ATOM 747 O O . GLY A 1 100 ? 11.448 -2.452 -18.072 1.00 89.50 100 GLY A O 1
ATOM 748 N N . LYS A 1 101 ? 11.350 -1.406 -16.079 1.00 92.25 101 LYS A N 1
ATOM 749 C CA . LYS A 1 101 ? 10.506 -2.390 -15.386 1.00 92.25 101 LYS A CA 1
ATOM 750 C C . LYS A 1 101 ? 9.476 -1.701 -14.496 1.00 92.25 101 LYS A C 1
ATOM 752 O O . LYS A 1 101 ? 9.800 -0.748 -13.799 1.00 92.25 101 LYS A O 1
ATOM 757 N N . THR A 1 102 ? 8.258 -2.229 -14.456 1.00 93.88 102 THR A N 1
ATOM 758 C CA . THR A 1 102 ? 7.179 -1.708 -13.597 1.00 93.88 102 THR A CA 1
ATOM 759 C C . THR A 1 102 ? 7.480 -1.857 -12.105 1.00 93.88 102 THR A C 1
ATOM 761 O O . THR A 1 102 ? 7.047 -1.033 -11.304 1.00 93.88 102 THR A O 1
ATOM 764 N N . PHE A 1 103 ? 8.236 -2.889 -11.724 1.00 95.12 103 PHE A N 1
ATOM 765 C CA . PHE A 1 103 ? 8.615 -3.171 -10.341 1.00 95.12 103 PHE A CA 1
ATOM 766 C C . PHE A 1 103 ? 9.915 -3.992 -10.287 1.00 95.12 103 PHE A C 1
ATOM 768 O O . PHE A 1 103 ? 10.254 -4.682 -11.256 1.00 95.12 103 PHE A O 1
ATOM 775 N N . ALA A 1 104 ? 10.653 -3.927 -9.176 1.00 94.19 104 ALA A N 1
ATOM 776 C CA . ALA A 1 104 ? 11.847 -4.748 -8.964 1.00 94.19 104 ALA A CA 1
ATOM 777 C C . ALA A 1 104 ? 11.443 -6.195 -8.637 1.00 94.19 104 ALA A C 1
ATOM 779 O O . ALA A 1 104 ? 10.690 -6.428 -7.697 1.00 94.19 104 ALA A O 1
ATOM 780 N N . SER A 1 105 ? 11.929 -7.168 -9.414 1.00 95.06 105 SER A N 1
ATOM 781 C CA . SER A 1 105 ? 11.488 -8.573 -9.327 1.00 95.06 105 SER A CA 1
ATOM 782 C C . SER A 1 105 ? 11.762 -9.229 -7.978 1.00 95.06 105 SER A C 1
ATOM 784 O O . SER A 1 105 ? 10.995 -10.091 -7.559 1.00 95.06 105 SER A O 1
ATOM 786 N N . ASP A 1 106 ? 12.834 -8.804 -7.316 1.00 95.62 106 ASP A N 1
ATOM 787 C CA . ASP A 1 106 ? 13.325 -9.427 -6.084 1.00 95.62 106 ASP A CA 1
ATOM 788 C C . ASP A 1 106 ? 12.716 -8.759 -4.838 1.00 95.62 106 ASP A C 1
ATOM 790 O O . ASP A 1 106 ? 12.793 -9.290 -3.731 1.00 95.62 106 ASP A O 1
ATOM 794 N N . ASN A 1 107 ? 12.065 -7.608 -5.029 1.00 95.88 107 ASN A N 1
ATOM 795 C CA . ASN A 1 107 ? 11.376 -6.884 -3.974 1.00 95.88 107 ASN A CA 1
ATOM 796 C C . ASN A 1 107 ? 9.977 -7.465 -3.745 1.00 95.88 107 ASN A C 1
ATOM 798 O O . ASN A 1 107 ? 9.470 -8.298 -4.496 1.00 95.88 107 ASN A O 1
ATOM 802 N N . SER A 1 108 ? 9.305 -6.986 -2.707 1.00 97.19 108 SER A N 1
ATOM 803 C CA . SER A 1 108 ? 7.899 -7.287 -2.456 1.00 97.19 108 SER A CA 1
ATOM 804 C C . SER A 1 108 ? 7.134 -6.037 -2.060 1.00 97.19 108 SER A C 1
ATOM 806 O O . SER A 1 108 ? 7.668 -5.143 -1.405 1.00 97.19 108 SER A O 1
ATOM 808 N N . LEU A 1 109 ? 5.865 -5.971 -2.452 1.00 97.56 109 LEU A N 1
ATOM 809 C CA . LEU A 1 109 ? 4.957 -4.921 -2.023 1.00 97.56 109 LEU A CA 1
ATOM 810 C C . LEU A 1 109 ? 4.108 -5.444 -0.867 1.00 97.56 109 LEU A C 1
ATOM 812 O O . LEU A 1 109 ? 3.356 -6.409 -1.013 1.00 97.56 109 LEU A O 1
ATOM 816 N N . VAL A 1 110 ? 4.233 -4.809 0.292 1.00 98.00 110 VAL A N 1
ATOM 817 C CA . VAL A 1 110 ? 3.588 -5.237 1.530 1.00 98.00 110 VAL A CA 1
ATOM 818 C C . VAL A 1 110 ? 2.584 -4.195 1.994 1.00 98.00 110 VAL A C 1
ATOM 820 O O . VAL A 1 110 ? 2.906 -3.022 2.173 1.00 98.00 110 VAL A O 1
ATOM 823 N N . MET A 1 111 ? 1.365 -4.660 2.229 1.00 98.38 111 MET A N 1
ATOM 824 C CA . MET A 1 111 ? 0.244 -3.915 2.780 1.00 98.38 111 MET A CA 1
ATOM 825 C C . MET A 1 111 ? -0.098 -4.478 4.155 1.00 98.38 111 MET A C 1
ATOM 827 O O . MET A 1 111 ? -0.161 -5.694 4.325 1.00 98.38 111 MET A O 1
ATOM 831 N N . TYR A 1 112 ? -0.326 -3.602 5.124 1.00 98.44 112 TYR A N 1
ATOM 832 C CA . TYR A 1 112 ? -0.634 -3.949 6.507 1.00 98.44 112 TYR A CA 1
ATOM 833 C C . TYR A 1 112 ? -1.724 -3.029 7.074 1.00 98.44 112 TYR A C 1
ATOM 835 O O . TYR A 1 112 ? -1.817 -1.860 6.682 1.00 98.44 112 TYR A O 1
ATOM 843 N N . THR A 1 113 ? -2.524 -3.549 8.005 1.00 98.56 113 THR A N 1
ATOM 844 C CA . THR A 1 113 ? -3.564 -2.812 8.733 1.00 98.56 113 THR A CA 1
ATOM 845 C C . THR A 1 113 ? -3.689 -3.299 10.179 1.00 98.56 113 THR A C 1
ATOM 847 O O . THR A 1 113 ? -3.502 -4.483 10.447 1.00 98.56 113 THR A O 1
ATOM 850 N N . ASP A 1 114 ? -4.035 -2.384 11.086 1.00 98.12 114 ASP A N 1
ATOM 851 C CA . ASP A 1 114 ? -4.404 -2.683 12.478 1.00 98.12 114 ASP A CA 1
ATOM 852 C C . ASP A 1 114 ? -5.910 -2.963 12.641 1.00 98.12 114 ASP A C 1
ATOM 854 O O . ASP A 1 114 ? -6.368 -3.200 13.754 1.00 98.12 114 ASP A O 1
ATOM 858 N N . LEU A 1 115 ? -6.708 -2.903 11.566 1.00 98.25 115 LEU A N 1
ATOM 859 C CA . LEU A 1 115 ? -8.136 -3.223 11.640 1.00 98.25 115 LEU A CA 1
ATOM 860 C C . LEU A 1 115 ? -8.352 -4.689 12.047 1.00 98.25 115 LEU A C 1
ATOM 862 O O . LEU A 1 115 ? -7.621 -5.579 11.611 1.00 98.25 115 LEU A O 1
ATOM 866 N N . ALA A 1 116 ? -9.398 -4.933 12.833 1.00 98.06 116 ALA A N 1
ATOM 867 C CA . ALA A 1 116 ? -9.898 -6.265 13.136 1.00 98.06 116 ALA A CA 1
ATOM 868 C C . ALA A 1 116 ? -10.681 -6.837 11.940 1.00 98.06 116 ALA A C 1
ATOM 870 O O . ALA A 1 116 ? -11.229 -6.098 11.115 1.00 98.06 116 ALA A O 1
ATOM 871 N N . ASP A 1 117 ? -10.659 -8.166 11.816 1.00 98.00 117 ASP A N 1
ATOM 872 C CA . ASP A 1 117 ? -11.237 -8.934 10.704 1.00 98.00 117 ASP A CA 1
ATOM 873 C C . ASP A 1 117 ? -11.009 -8.324 9.302 1.00 98.00 117 ASP A C 1
ATOM 875 O O . ASP A 1 117 ? -11.946 -8.196 8.501 1.00 98.00 117 ASP A O 1
ATOM 879 N N . PRO A 1 118 ? -9.769 -7.916 8.970 1.00 98.38 118 PRO A N 1
ATOM 880 C CA . PRO A 1 118 ? -9.507 -7.168 7.756 1.00 98.38 118 PRO A CA 1
ATOM 881 C C . PRO A 1 118 ? -9.623 -8.077 6.538 1.00 98.38 118 PRO A C 1
ATOM 883 O O . PRO A 1 118 ? -8.999 -9.135 6.471 1.00 98.38 118 PRO A O 1
ATOM 886 N N . ARG A 1 119 ? -10.370 -7.632 5.531 1.00 98.62 119 ARG A N 1
ATOM 887 C CA . ARG A 1 119 ? -10.492 -8.273 4.225 1.00 98.62 119 ARG A CA 1
ATOM 888 C C . ARG A 1 119 ? -9.922 -7.373 3.142 1.00 98.62 119 ARG A C 1
ATOM 890 O O . ARG A 1 119 ? -10.332 -6.222 2.997 1.00 98.62 119 ARG A O 1
ATOM 897 N N . TRP A 1 120 ? -9.033 -7.949 2.346 1.00 98.62 120 TRP A N 1
ATOM 898 C CA . TRP A 1 120 ? -8.386 -7.293 1.222 1.00 98.62 120 TRP A CA 1
ATOM 899 C C . TRP A 1 120 ? -8.883 -7.863 -0.092 1.00 98.62 120 TRP A C 1
ATOM 901 O O . TRP A 1 120 ? -8.918 -9.081 -0.270 1.00 98.62 120 TRP A O 1
ATOM 911 N N . VAL A 1 121 ? -9.180 -6.979 -1.035 1.00 98.56 121 VAL A N 1
ATOM 912 C CA . VAL A 1 121 ? -9.415 -7.310 -2.436 1.00 98.56 121 VAL A CA 1
ATOM 913 C C . VAL A 1 121 ? -8.435 -6.502 -3.269 1.00 98.56 121 VAL A C 1
ATOM 915 O O . VAL A 1 121 ? -8.456 -5.275 -3.229 1.00 98.56 121 VAL A O 1
ATOM 918 N N . VAL A 1 122 ? -7.562 -7.197 -3.993 1.00 98.44 122 VAL A N 1
ATOM 919 C CA . VAL A 1 122 ? -6.513 -6.587 -4.814 1.00 98.44 122 VAL A CA 1
ATOM 920 C C . VAL A 1 122 ? -6.699 -7.030 -6.255 1.00 98.44 122 VAL A C 1
ATOM 922 O O . VAL A 1 122 ? -6.687 -8.230 -6.551 1.00 98.44 122 VAL A O 1
ATOM 925 N N . VAL A 1 123 ? -6.860 -6.059 -7.145 1.00 98.31 123 VAL A N 1
ATOM 926 C CA . VAL A 1 123 ? -7.147 -6.274 -8.561 1.00 98.31 123 VAL A CA 1
ATOM 927 C C . VAL A 1 123 ? -6.133 -5.507 -9.397 1.00 98.31 123 VAL A C 1
ATOM 929 O O . VAL A 1 123 ? -5.948 -4.313 -9.208 1.00 98.31 123 VAL A O 1
ATOM 932 N N . LYS A 1 124 ? -5.467 -6.200 -10.317 1.00 97.56 124 LYS A N 1
ATOM 933 C CA . LYS A 1 124 ? -4.620 -5.608 -11.350 1.00 97.56 124 LYS A CA 1
ATOM 934 C C . LYS A 1 124 ? -5.467 -5.360 -12.593 1.00 97.56 124 LYS A C 1
ATOM 936 O O . LYS A 1 124 ? -6.119 -6.290 -13.066 1.00 97.56 124 LYS A O 1
ATOM 941 N N . THR A 1 125 ? -5.380 -4.162 -13.152 1.00 97.50 125 THR A N 1
ATOM 942 C CA . THR A 1 125 ? -6.007 -3.800 -14.425 1.00 97.50 125 THR A CA 1
ATOM 943 C C . THR A 1 125 ? -4.924 -3.385 -15.412 1.00 97.50 125 THR A C 1
ATOM 945 O O . THR A 1 125 ? -4.164 -2.450 -15.166 1.00 97.50 125 THR A O 1
ATOM 948 N N . GLU A 1 126 ? -4.825 -4.105 -16.524 1.00 95.19 126 GLU A N 1
ATOM 949 C CA . GLU A 1 126 ? -3.882 -3.846 -17.613 1.00 95.19 126 GLU A CA 1
ATOM 950 C C . GLU A 1 126 ? -4.654 -3.519 -18.890 1.00 95.19 126 GLU A C 1
ATOM 952 O O . GLU A 1 126 ? -5.611 -4.208 -19.224 1.00 95.19 126 GLU A O 1
ATOM 957 N N . GLU A 1 127 ? -4.249 -2.492 -19.626 1.00 88.69 127 GLU A N 1
ATOM 958 C CA . GLU A 1 127 ? -4.895 -2.136 -20.891 1.00 88.69 127 GLU A CA 1
ATOM 959 C C . GLU A 1 127 ? -4.292 -2.968 -22.036 1.00 88.69 127 GLU A C 1
ATOM 961 O O . GLU A 1 127 ? -3.095 -2.868 -22.323 1.00 88.69 127 GLU A O 1
ATOM 966 N N . VAL A 1 128 ? -5.094 -3.835 -22.669 1.00 87.88 128 VAL A N 1
ATOM 967 C CA . VAL A 1 128 ? -4.643 -4.721 -23.755 1.00 87.88 128 VAL A CA 1
ATOM 968 C C . VAL A 1 128 ? -5.639 -4.670 -24.910 1.00 87.88 128 VAL A C 1
ATOM 970 O O . VAL A 1 128 ? -6.742 -5.184 -24.798 1.00 87.88 128 VAL A O 1
ATOM 973 N N . ASN A 1 129 ? -5.223 -4.127 -26.060 1.00 80.38 129 ASN A N 1
ATOM 974 C CA . ASN A 1 129 ? -6.021 -4.123 -27.296 1.00 80.38 129 ASN A CA 1
ATOM 975 C C . ASN A 1 129 ? -7.461 -3.598 -27.092 1.00 80.38 129 ASN A C 1
ATOM 977 O O . ASN A 1 129 ? -8.415 -4.281 -27.444 1.00 80.38 129 ASN A O 1
ATOM 981 N N . GLU A 1 130 ? -7.592 -2.397 -26.515 1.00 81.62 130 GLU A N 1
ATOM 982 C CA . GLU A 1 130 ? -8.861 -1.677 -26.263 1.00 81.62 130 GLU A CA 1
ATOM 983 C C . GLU A 1 130 ? -9.762 -2.249 -25.150 1.00 81.62 130 GLU A C 1
ATOM 985 O O . GLU A 1 130 ? -10.662 -1.548 -24.688 1.00 81.62 130 GLU A O 1
ATOM 990 N N . GLU A 1 131 ? -9.489 -3.453 -24.638 1.00 90.81 131 GLU A N 1
ATOM 991 C CA . GLU A 1 131 ? -10.193 -4.022 -23.484 1.00 90.81 131 GLU A CA 1
ATOM 992 C C . GLU A 1 131 ? -9.276 -4.123 -22.247 1.00 90.81 131 GLU A C 1
ATOM 994 O O . GLU A 1 131 ? -8.113 -4.534 -22.342 1.00 90.81 131 GLU A O 1
ATOM 999 N N . PRO A 1 132 ? -9.761 -3.760 -21.046 1.00 92.94 132 PRO A N 1
ATOM 1000 C CA . PRO A 1 132 ? -8.984 -3.930 -19.828 1.00 92.94 132 PRO A CA 1
ATOM 1001 C C . PRO A 1 132 ? -8.928 -5.409 -19.422 1.00 92.94 132 PRO A C 1
ATOM 1003 O O . PRO A 1 132 ? -9.945 -6.039 -19.131 1.00 92.94 132 PRO A O 1
ATOM 1006 N N . LEU A 1 133 ? -7.718 -5.956 -19.322 1.00 95.38 133 LEU A N 1
ATOM 1007 C CA . LEU A 1 133 ? -7.458 -7.247 -18.701 1.00 95.38 133 LEU A CA 1
ATOM 1008 C C . LEU A 1 133 ? -7.428 -7.085 -17.178 1.00 95.38 133 LEU A C 1
ATOM 1010 O O . LEU A 1 133 ? -6.507 -6.491 -16.612 1.00 95.38 133 LEU A O 1
ATOM 1014 N N . ILE A 1 134 ? -8.423 -7.665 -16.513 1.00 96.56 134 ILE A N 1
ATOM 1015 C CA . ILE A 1 134 ? -8.574 -7.619 -15.059 1.00 96.56 134 ILE A CA 1
ATOM 1016 C C . ILE A 1 134 ? -8.097 -8.941 -14.455 1.00 96.56 134 ILE A C 1
ATOM 1018 O O . ILE A 1 134 ? -8.625 -10.008 -14.760 1.00 96.56 134 ILE A O 1
ATOM 1022 N N . THR A 1 135 ? -7.105 -8.878 -13.569 1.00 97.12 135 THR A N 1
ATOM 1023 C CA . THR A 1 135 ? -6.543 -10.041 -12.868 1.00 97.12 135 THR A CA 1
ATOM 1024 C C . THR A 1 135 ? -6.656 -9.852 -11.364 1.00 97.12 135 THR A C 1
ATOM 1026 O O . THR A 1 135 ? -6.230 -8.837 -10.816 1.00 97.12 135 THR A O 1
ATOM 1029 N N . ARG A 1 136 ? -7.201 -10.843 -10.659 1.00 97.31 136 ARG A N 1
ATOM 1030 C CA . ARG A 1 136 ? -7.299 -10.795 -9.200 1.00 97.31 136 ARG A CA 1
ATOM 1031 C C . ARG A 1 136 ? -6.008 -11.299 -8.562 1.00 97.31 136 ARG A C 1
ATOM 1033 O O . ARG A 1 136 ? -5.692 -12.475 -8.691 1.00 97.31 136 ARG A O 1
ATOM 1040 N N . LEU A 1 137 ? -5.293 -10.417 -7.863 1.00 97.06 137 LEU A N 1
ATOM 1041 C CA . LEU A 1 137 ? -4.023 -10.747 -7.204 1.00 97.06 137 LEU A CA 1
ATOM 1042 C C . LEU A 1 137 ? -4.225 -11.275 -5.780 1.00 97.06 137 LEU A C 1
ATOM 1044 O O . LEU A 1 137 ? -3.470 -12.124 -5.318 1.00 97.06 137 LEU A O 1
ATOM 1048 N N . ALA A 1 138 ? -5.240 -10.775 -5.066 1.00 97.12 138 ALA A N 1
ATOM 1049 C CA . ALA A 1 138 ? -5.567 -11.256 -3.727 1.00 97.12 138 ALA A CA 1
ATOM 1050 C C . ALA A 1 138 ? -7.058 -11.096 -3.383 1.00 97.12 138 ALA A C 1
ATOM 1052 O O . ALA A 1 138 ? -7.709 -10.112 -3.742 1.00 97.12 138 ALA A O 1
ATOM 1053 N N . ASP A 1 139 ? -7.581 -12.066 -2.634 1.00 97.75 139 ASP A N 1
ATOM 1054 C CA . ASP A 1 139 ? -8.824 -11.989 -1.858 1.00 97.75 139 ASP A CA 1
ATOM 1055 C C . ASP A 1 139 ? -8.602 -12.760 -0.562 1.00 97.75 139 ASP A C 1
ATOM 1057 O O . ASP A 1 139 ? -8.642 -13.990 -0.560 1.00 97.75 139 ASP A O 1
ATOM 1061 N N . ARG A 1 140 ? -8.250 -12.066 0.520 1.00 96.88 140 ARG A N 1
ATOM 1062 C CA . ARG A 1 140 ? -7.946 -12.742 1.787 1.00 96.88 140 ARG A CA 1
ATOM 1063 C C . ARG A 1 140 ? -8.320 -11.916 2.999 1.00 96.88 140 ARG A C 1
ATOM 1065 O O . ARG A 1 140 ? -8.249 -10.687 2.975 1.00 96.88 140 ARG A O 1
ATOM 1072 N N . GLN A 1 141 ? -8.670 -12.630 4.062 1.00 98.00 141 GLN A N 1
ATOM 1073 C CA . GLN A 1 141 ? -8.847 -12.081 5.397 1.00 98.00 141 GLN A CA 1
ATOM 1074 C C . GLN A 1 141 ? -7.538 -12.233 6.178 1.00 98.00 141 GLN A C 1
ATOM 1076 O O . GLN A 1 141 ? -7.145 -13.347 6.511 1.00 98.00 141 GLN A O 1
ATOM 1081 N N . SER A 1 142 ? -6.804 -11.139 6.366 1.00 98.06 142 SER A N 1
ATOM 1082 C CA . SER A 1 142 ? -5.477 -11.132 6.998 1.00 98.06 142 SER A CA 1
ATOM 1083 C C . SER A 1 142 ? -5.056 -9.704 7.328 1.00 98.06 142 SER A C 1
ATOM 1085 O O . SER A 1 142 ? -5.292 -8.798 6.529 1.00 98.06 142 SER A O 1
ATOM 1087 N N . ALA A 1 143 ? -4.370 -9.494 8.455 1.00 97.88 143 ALA A N 1
ATOM 1088 C CA . ALA A 1 143 ? -3.789 -8.192 8.810 1.00 97.88 143 ALA A CA 1
ATOM 1089 C C . ALA A 1 143 ? -2.762 -7.694 7.777 1.00 97.88 143 ALA A C 1
ATOM 1091 O O . ALA A 1 143 ? -2.478 -6.500 7.692 1.00 97.88 143 ALA A O 1
ATOM 1092 N N . GLN A 1 144 ? -2.226 -8.607 6.962 1.00 98.06 144 GLN A N 1
ATOM 1093 C CA . GLN A 1 144 ? -1.194 -8.318 5.980 1.00 98.06 144 GLN A CA 1
ATOM 1094 C C . GLN A 1 144 ? -1.461 -8.993 4.630 1.00 98.06 144 GLN A C 1
ATOM 1096 O O . GLN A 1 144 ? -1.863 -10.160 4.555 1.00 98.06 144 GLN A O 1
ATOM 1101 N N . VAL A 1 145 ? -1.144 -8.272 3.554 1.00 98.19 145 VAL A N 1
ATOM 1102 C CA . VAL A 1 145 ? -1.070 -8.780 2.182 1.00 98.19 145 VAL A CA 1
ATOM 1103 C C . VAL A 1 145 ? 0.302 -8.454 1.610 1.00 98.19 145 VAL A C 1
ATOM 1105 O O . VAL A 1 145 ? 0.722 -7.304 1.590 1.00 98.19 145 VAL A O 1
ATOM 1108 N N . ARG A 1 146 ? 0.992 -9.475 1.114 1.00 97.88 146 ARG A N 1
ATOM 1109 C CA . ARG A 1 146 ? 2.220 -9.363 0.326 1.00 97.88 146 ARG A CA 1
ATOM 1110 C C . ARG A 1 146 ? 1.930 -9.720 -1.130 1.00 97.88 146 ARG A C 1
ATOM 1112 O O . ARG A 1 146 ? 1.277 -10.737 -1.367 1.00 97.88 146 ARG A O 1
ATOM 1119 N N . LEU A 1 147 ? 2.401 -8.886 -2.050 1.00 97.69 147 LEU A N 1
ATOM 1120 C CA . LEU A 1 147 ? 2.505 -9.171 -3.479 1.00 97.69 147 LEU A CA 1
ATOM 1121 C C . LEU A 1 147 ? 3.987 -9.309 -3.809 1.00 97.69 147 LEU A C 1
ATOM 1123 O O . LEU A 1 147 ? 4.788 -8.452 -3.421 1.00 97.69 147 LEU A O 1
ATOM 1127 N N . ASP A 1 148 ? 4.356 -10.385 -4.484 1.00 97.12 148 ASP A N 1
ATOM 1128 C CA . ASP A 1 148 ? 5.749 -10.613 -4.828 1.00 97.12 148 ASP A CA 1
ATOM 1129 C C . ASP A 1 148 ? 6.145 -9.799 -6.061 1.00 97.12 148 ASP A C 1
ATOM 1131 O O . ASP A 1 148 ? 5.339 -9.535 -6.953 1.00 97.12 148 ASP A O 1
ATOM 1135 N N . GLY A 1 149 ? 7.403 -9.365 -6.111 1.00 95.25 149 GLY A N 1
ATOM 1136 C CA . GLY A 1 149 ? 7.869 -8.480 -7.170 1.00 95.25 149 GLY A CA 1
ATOM 1137 C C . GLY A 1 149 ? 7.821 -9.118 -8.549 1.00 95.25 149 GLY A C 1
ATOM 1138 O O . GLY A 1 149 ? 7.582 -8.414 -9.527 1.00 95.25 149 GLY A O 1
ATOM 1139 N N . TRP A 1 150 ? 7.976 -10.441 -8.644 1.00 94.69 150 TRP A N 1
ATOM 1140 C CA . TRP A 1 150 ? 7.877 -11.176 -9.906 1.00 94.69 150 TRP A CA 1
ATOM 1141 C C . TRP A 1 150 ? 6.489 -11.044 -10.560 1.00 94.69 150 TRP A C 1
ATOM 1143 O O . TRP A 1 150 ? 6.422 -10.900 -11.778 1.00 94.69 150 TRP A O 1
ATOM 1153 N N . ASP A 1 151 ? 5.410 -10.977 -9.770 1.00 94.44 151 ASP A N 1
ATOM 1154 C CA . ASP A 1 151 ? 4.032 -10.763 -10.248 1.00 94.44 151 ASP A CA 1
ATOM 1155 C C . ASP A 1 151 ? 3.778 -9.333 -10.738 1.00 94.44 151 ASP A C 1
ATOM 1157 O O . ASP A 1 151 ? 2.772 -9.055 -11.392 1.00 94.44 151 ASP A O 1
ATOM 1161 N N . LEU A 1 152 ? 4.670 -8.405 -10.388 1.00 95.62 152 LEU A N 1
ATOM 1162 C CA . LEU A 1 152 ? 4.547 -6.976 -10.661 1.00 95.62 152 LEU A CA 1
ATOM 1163 C C . LEU A 1 152 ? 5.633 -6.466 -11.618 1.00 95.62 152 LEU A C 1
ATOM 1165 O O . LEU A 1 152 ? 5.582 -5.301 -12.013 1.00 95.62 152 LEU A O 1
ATOM 1169 N N . SER A 1 153 ? 6.615 -7.294 -11.991 1.00 95.31 153 SER A N 1
ATOM 1170 C CA . SER A 1 153 ? 7.805 -6.905 -12.757 1.00 95.31 153 SER A CA 1
ATOM 1171 C C . SER A 1 153 ? 7.649 -7.226 -14.243 1.00 95.31 153 SER A C 1
ATOM 1173 O O . SER A 1 153 ? 7.998 -8.303 -14.719 1.00 95.31 153 SER A O 1
ATOM 1175 N N . PHE A 1 154 ? 7.157 -6.251 -15.001 1.00 93.69 154 PHE A N 1
ATOM 1176 C CA . PHE A 1 154 ? 6.948 -6.342 -16.441 1.00 93.69 154 PHE A CA 1
ATOM 1177 C C . PHE A 1 154 ? 7.728 -5.256 -17.183 1.00 93.69 154 PHE A C 1
ATOM 1179 O O . PHE A 1 154 ? 7.992 -4.174 -16.656 1.00 93.69 154 PHE A O 1
ATOM 1186 N N . THR A 1 155 ? 8.057 -5.531 -18.443 1.00 93.88 155 THR A N 1
ATOM 1187 C CA . THR A 1 155 ? 8.744 -4.607 -19.355 1.00 93.88 155 THR A CA 1
ATOM 1188 C C . THR A 1 155 ? 7.806 -4.201 -20.486 1.00 93.88 155 THR A C 1
ATOM 1190 O O . THR A 1 155 ? 7.063 -5.038 -20.992 1.00 93.88 155 THR A O 1
ATOM 1193 N N . ARG A 1 156 ? 7.859 -2.928 -20.909 1.00 91.94 156 ARG A N 1
ATOM 1194 C CA . ARG A 1 156 ? 6.967 -2.336 -21.933 1.00 91.94 156 ARG A CA 1
ATOM 1195 C C . ARG A 1 156 ? 5.481 -2.479 -21.584 1.00 91.94 156 ARG A C 1
ATOM 1197 O O . ARG A 1 156 ? 4.643 -2.698 -22.454 1.00 91.94 156 ARG A O 1
ATOM 1204 N N . LYS A 1 157 ? 5.178 -2.387 -20.294 1.00 93.06 157 LYS A N 1
ATOM 1205 C CA . LYS A 1 157 ? 3.837 -2.453 -19.719 1.00 93.06 157 LYS A CA 1
ATOM 1206 C C . LYS A 1 157 ? 3.578 -1.277 -18.784 1.00 93.06 157 LYS A C 1
ATOM 1208 O O . LYS A 1 157 ? 4.508 -0.725 -18.184 1.00 93.06 157 LYS A O 1
ATOM 1213 N N . GLN A 1 158 ? 2.298 -0.957 -18.659 1.00 94.25 158 GLN A N 1
ATOM 1214 C CA . GLN A 1 158 ? 1.722 -0.080 -17.655 1.00 94.25 158 GLN A CA 1
ATOM 1215 C C . GLN A 1 158 ? 0.427 -0.731 -17.166 1.00 94.25 158 GLN A C 1
ATOM 1217 O O . GLN A 1 158 ? -0.301 -1.328 -17.958 1.00 94.25 158 GLN A O 1
ATOM 1222 N N . PHE A 1 159 ? 0.173 -0.668 -15.866 1.00 96.12 159 PHE A N 1
ATOM 1223 C CA . PHE A 1 159 ? -1.043 -1.209 -15.264 1.00 96.12 159 PHE A CA 1
ATOM 1224 C C . PHE A 1 159 ? -1.354 -0.490 -13.955 1.00 96.12 159 PHE A C 1
ATOM 1226 O O . PHE A 1 159 ? -0.483 0.152 -13.357 1.00 96.12 159 PHE A O 1
ATOM 1233 N N . THR A 1 160 ? -2.591 -0.629 -13.494 1.00 97.50 160 THR A N 1
ATOM 1234 C CA . THR A 1 160 ? -3.008 -0.195 -12.163 1.00 97.50 160 THR A CA 1
ATOM 1235 C C . THR A 1 160 ? -3.248 -1.394 -11.259 1.00 97.50 160 THR A C 1
ATOM 1237 O O . THR A 1 160 ? -3.597 -2.482 -11.717 1.00 97.50 160 THR A O 1
ATOM 1240 N N . VAL A 1 161 ? -3.033 -1.209 -9.960 1.00 98.06 161 VAL A N 1
ATOM 1241 C CA . VAL A 1 161 ? -3.477 -2.134 -8.918 1.00 98.06 161 VAL A CA 1
ATOM 1242 C C . VAL A 1 161 ? -4.432 -1.383 -8.012 1.00 98.06 161 VAL A C 1
ATOM 1244 O O . VAL A 1 161 ? -4.025 -0.479 -7.282 1.00 98.06 161 VAL A O 1
ATOM 1247 N N . ASP A 1 162 ? -5.696 -1.770 -8.069 1.00 98.44 162 ASP A N 1
ATOM 1248 C CA . ASP A 1 162 ? -6.764 -1.236 -7.245 1.00 98.44 162 ASP A CA 1
ATOM 1249 C C . ASP A 1 162 ? -6.931 -2.116 -6.009 1.00 98.44 162 ASP A C 1
ATOM 1251 O O . ASP A 1 162 ? -7.030 -3.347 -6.089 1.00 98.44 162 ASP A O 1
ATOM 1255 N N . VAL A 1 163 ? -6.929 -1.475 -4.845 1.00 98.56 163 VAL A N 1
ATOM 1256 C CA . VAL A 1 163 ? -7.002 -2.143 -3.550 1.00 98.56 163 VAL A CA 1
ATOM 1257 C C . VAL A 1 163 ? -8.237 -1.662 -2.816 1.00 98.56 163 VAL A C 1
ATOM 1259 O O . VAL A 1 163 ? -8.419 -0.462 -2.620 1.00 98.56 163 VAL A O 1
ATOM 1262 N N . ALA A 1 164 ? -9.051 -2.607 -2.356 1.00 98.62 164 ALA A N 1
ATOM 1263 C CA . ALA A 1 164 ? -10.123 -2.374 -1.403 1.00 98.62 164 ALA A CA 1
ATOM 1264 C C . ALA A 1 164 ? -9.816 -3.112 -0.095 1.00 98.62 164 ALA A C 1
ATOM 1266 O O . ALA A 1 164 ? -9.522 -4.310 -0.088 1.00 98.62 164 ALA A O 1
ATOM 1267 N N . LEU A 1 165 ? -9.892 -2.380 1.010 1.00 98.69 165 LEU A N 1
ATOM 1268 C CA . LEU A 1 165 ? -9.720 -2.856 2.373 1.00 98.69 165 LEU A CA 1
ATOM 1269 C C . LEU A 1 165 ? -11.009 -2.592 3.147 1.00 98.69 165 LEU A C 1
ATOM 1271 O O . LEU A 1 165 ? -11.483 -1.459 3.206 1.00 98.69 165 LEU A O 1
ATOM 1275 N N . THR A 1 166 ? -11.535 -3.621 3.796 1.00 98.69 166 THR A N 1
ATOM 1276 C CA . THR A 1 166 ? -12.620 -3.491 4.773 1.00 98.69 166 THR A CA 1
ATOM 1277 C C . THR A 1 166 ? -12.222 -4.156 6.077 1.00 98.69 166 THR A C 1
ATOM 1279 O O . THR A 1 166 ? -11.575 -5.195 6.037 1.00 98.69 166 THR A O 1
ATOM 1282 N N . GLY A 1 167 ? -12.650 -3.624 7.211 1.00 98.44 167 GLY A N 1
ATOM 1283 C CA . GLY A 1 167 ? -12.451 -4.244 8.520 1.00 98.44 167 GLY A CA 1
ATOM 1284 C C . GLY A 1 167 ? -13.255 -3.522 9.592 1.00 98.44 167 GLY A C 1
ATOM 1285 O O . GLY A 1 167 ? -14.086 -2.662 9.285 1.00 98.44 167 GLY A O 1
ATOM 1286 N N . THR A 1 168 ? -13.008 -3.857 10.847 1.00 98.31 168 THR A N 1
ATOM 1287 C CA . THR A 1 168 ? -13.587 -3.187 12.013 1.00 98.31 168 THR A CA 1
ATOM 1288 C C . THR A 1 168 ? -12.498 -2.511 12.831 1.00 98.31 168 THR A C 1
ATOM 1290 O O . THR A 1 168 ? -11.343 -2.931 12.842 1.00 98.31 168 THR A O 1
ATOM 1293 N N . VAL A 1 169 ? -12.846 -1.416 13.498 1.00 97.81 169 VAL A N 1
ATOM 1294 C CA . VAL A 1 169 ? -11.961 -0.805 14.490 1.00 97.81 169 VAL A CA 1
ATOM 1295 C C . VAL A 1 169 ? -11.847 -1.774 15.668 1.00 97.81 169 VAL A C 1
ATOM 1297 O O . VAL A 1 169 ? -12.892 -2.143 16.209 1.00 97.81 169 VAL A O 1
ATOM 1300 N N . PRO A 1 170 ? -10.632 -2.193 16.067 1.00 95.81 170 PRO A N 1
ATOM 1301 C CA . PRO A 1 170 ? -10.461 -3.052 17.230 1.00 95.81 170 PRO A CA 1
ATOM 1302 C C . PRO A 1 170 ? -11.029 -2.409 18.495 1.00 95.81 170 PRO A C 1
ATOM 1304 O O . PRO A 1 170 ? -11.039 -1.182 18.632 1.00 95.81 170 PRO A O 1
ATOM 1307 N N . ASP A 1 171 ? -11.462 -3.244 19.432 1.00 92.62 171 ASP A N 1
ATOM 1308 C CA . ASP A 1 171 ? -11.847 -2.776 20.755 1.00 92.62 171 ASP A CA 1
ATOM 1309 C C . ASP A 1 171 ? -10.588 -2.377 21.531 1.00 92.62 171 ASP A C 1
ATOM 1311 O O . ASP A 1 171 ? -9.725 -3.206 21.822 1.00 92.62 171 ASP A O 1
ATOM 1315 N N . PHE A 1 172 ? -10.468 -1.083 21.827 1.00 87.12 172 PHE A N 1
ATOM 1316 C CA . PHE A 1 172 ? -9.412 -0.544 22.675 1.00 87.12 172 PHE A CA 1
ATOM 1317 C C . PHE A 1 172 ? -9.994 -0.100 24.011 1.00 87.12 172 PHE A C 1
ATOM 1319 O O . PHE A 1 172 ? -11.065 0.501 24.060 1.00 87.12 172 PHE A O 1
ATOM 1326 N N . ASP A 1 173 ? -9.235 -0.320 25.083 1.00 85.06 173 ASP A N 1
ATOM 1327 C CA . ASP A 1 173 ? -9.578 0.174 26.422 1.00 85.06 173 ASP A CA 1
ATOM 1328 C C . ASP A 1 173 ? -9.278 1.674 26.582 1.00 85.06 173 ASP A C 1
ATOM 1330 O O . ASP A 1 173 ? -9.736 2.321 27.524 1.00 85.06 173 ASP A O 1
ATOM 1334 N N . GLN A 1 174 ? -8.467 2.234 25.680 1.00 85.44 174 GLN A N 1
ATOM 1335 C CA . GLN A 1 174 ? -8.003 3.617 25.723 1.00 85.44 174 GLN A CA 1
ATOM 1336 C C . GLN A 1 174 ? -7.997 4.240 24.330 1.00 85.44 174 GLN A C 1
ATOM 1338 O O . GLN A 1 174 ? -7.785 3.565 23.324 1.00 85.44 174 GLN A O 1
ATOM 1343 N N . THR A 1 175 ? -8.186 5.557 24.286 1.00 91.56 175 THR A N 1
ATOM 1344 C CA . THR A 1 175 ? -8.028 6.343 23.060 1.00 91.56 175 THR A CA 1
ATOM 1345 C C . THR A 1 175 ? -6.598 6.210 22.533 1.00 91.56 175 THR A C 1
ATOM 1347 O O . THR A 1 175 ? -5.640 6.445 23.271 1.00 91.56 175 THR A O 1
ATOM 1350 N N . GLY A 1 176 ? -6.443 5.855 21.256 1.00 92.19 176 GLY A N 1
ATOM 1351 C CA . GLY A 1 176 ? -5.142 5.544 20.658 1.00 92.19 176 GLY A CA 1
ATOM 1352 C C . GLY A 1 176 ? -5.105 5.746 19.146 1.00 92.19 176 GLY A C 1
ATOM 1353 O O . GLY A 1 176 ? -6.133 5.941 18.508 1.00 92.19 176 GLY A O 1
ATOM 1354 N N . GLU A 1 177 ? -3.909 5.725 18.560 1.00 95.12 177 GLU A N 1
ATOM 1355 C CA . GLU A 1 177 ? -3.730 5.792 17.105 1.00 95.12 177 GLU A CA 1
ATOM 1356 C C . GLU A 1 177 ? -3.668 4.378 16.514 1.00 95.12 177 GLU A C 1
ATOM 1358 O O . GLU A 1 177 ? -2.925 3.532 17.009 1.00 95.12 177 GLU A O 1
ATOM 1363 N N . ILE A 1 178 ? -4.397 4.146 15.422 1.00 96.19 178 ILE A N 1
ATOM 1364 C CA . ILE A 1 178 ? -4.320 2.913 14.632 1.00 96.19 178 ILE A CA 1
ATOM 1365 C C . ILE A 1 178 ? -3.801 3.180 13.226 1.00 96.19 178 ILE A C 1
ATOM 1367 O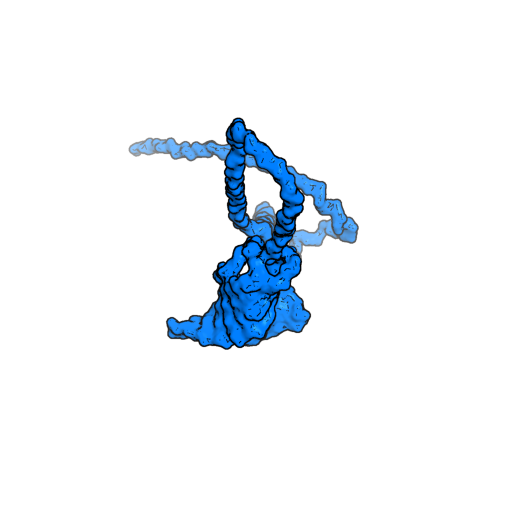 O . ILE A 1 178 ? -4.047 4.229 12.620 1.00 96.19 178 ILE A O 1
ATOM 1371 N N . VAL A 1 179 ? -3.116 2.191 12.662 1.00 97.31 179 VAL A N 1
ATOM 1372 C CA . VAL A 1 179 ? -2.674 2.191 11.272 1.00 97.31 179 VAL A CA 1
ATOM 1373 C C . VAL A 1 179 ? -3.755 1.567 10.400 1.00 97.31 179 VAL A C 1
ATOM 1375 O O . VAL A 1 179 ? -3.852 0.351 10.270 1.00 97.31 179 VAL A O 1
ATOM 1378 N N . VAL A 1 180 ? -4.547 2.410 9.737 1.00 97.56 180 VAL A N 1
ATOM 1379 C CA . VAL A 1 180 ? -5.559 1.945 8.776 1.00 97.56 180 VAL A CA 1
ATOM 1380 C C . VAL A 1 180 ? -4.885 1.312 7.559 1.00 97.56 180 VAL A C 1
ATOM 1382 O O . VAL A 1 180 ? -5.313 0.259 7.093 1.00 97.56 180 VAL A O 1
ATOM 1385 N N . LEU A 1 181 ? -3.809 1.929 7.061 1.00 98.31 181 LEU A N 1
ATOM 1386 C CA . LEU A 1 181 ? -3.008 1.405 5.958 1.00 98.31 181 LEU A CA 1
ATOM 1387 C C . LEU A 1 181 ? -1.528 1.708 6.186 1.00 98.31 181 LEU A C 1
ATOM 1389 O O . LEU A 1 181 ? -1.133 2.862 6.368 1.00 98.31 181 LEU A O 1
ATOM 1393 N N . ARG A 1 182 ? -0.693 0.680 6.073 1.00 98.00 182 ARG A N 1
ATOM 1394 C CA . ARG A 1 182 ? 0.738 0.806 5.803 1.00 98.00 182 ARG A CA 1
ATOM 1395 C C . ARG A 1 182 ? 1.046 0.064 4.516 1.00 98.00 182 ARG A C 1
ATOM 1397 O O . ARG A 1 182 ? 0.850 -1.141 4.449 1.00 98.00 182 ARG A O 1
ATOM 1404 N N . LEU A 1 183 ? 1.527 0.787 3.520 1.00 97.94 183 LEU A N 1
ATOM 1405 C CA . LEU A 1 183 ? 1.992 0.253 2.249 1.00 97.94 183 LEU A CA 1
ATOM 1406 C C . LEU A 1 183 ? 3.489 0.522 2.150 1.00 97.94 183 LEU A C 1
ATOM 1408 O O . LEU A 1 183 ? 3.919 1.666 2.300 1.00 97.94 183 LEU A O 1
ATOM 1412 N N . GLN A 1 184 ? 4.273 -0.517 1.903 1.00 96.94 184 GLN A N 1
ATOM 1413 C CA . GLN A 1 184 ? 5.715 -0.393 1.772 1.00 96.94 184 GLN A CA 1
ATOM 1414 C C . GLN A 1 184 ? 6.283 -1.381 0.767 1.00 96.94 184 GLN A C 1
ATOM 1416 O O . GLN A 1 184 ? 5.791 -2.498 0.627 1.00 96.94 184 GLN A O 1
ATOM 1421 N N . GLU A 1 185 ? 7.346 -0.969 0.097 1.00 96.50 185 GLU A N 1
ATOM 1422 C CA . GLU A 1 185 ? 8.172 -1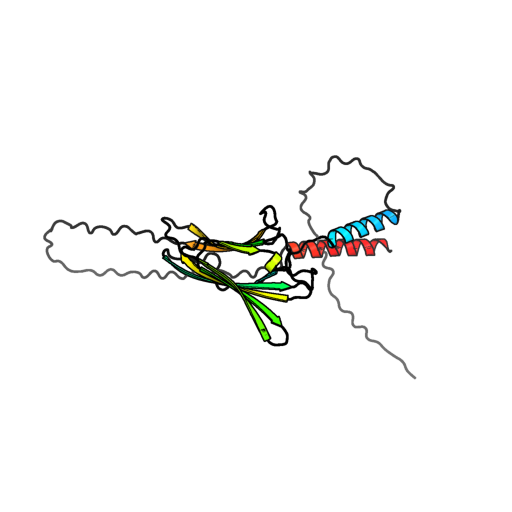.868 -0.696 1.00 96.50 185 GLU A CA 1
ATOM 1423 C C . GLU A 1 185 ? 9.331 -2.381 0.151 1.00 96.50 185 GLU A C 1
ATOM 1425 O O . GLU A 1 185 ? 10.020 -1.590 0.797 1.00 96.50 185 GLU A O 1
ATOM 1430 N N . LEU A 1 186 ? 9.523 -3.696 0.156 1.00 96.50 186 LEU A N 1
ATOM 1431 C CA . LEU A 1 186 ? 10.594 -4.371 0.874 1.00 96.50 186 LEU A CA 1
ATOM 1432 C C . LEU A 1 186 ? 11.588 -4.990 -0.104 1.00 96.50 186 LEU A C 1
ATOM 1434 O O . LEU A 1 186 ? 11.172 -5.630 -1.070 1.00 96.50 186 LEU A O 1
ATOM 1438 N N . ASP A 1 187 ? 12.874 -4.829 0.182 1.00 95.69 187 ASP A N 1
ATOM 1439 C CA . ASP A 1 187 ? 13.960 -5.537 -0.495 1.00 95.69 187 ASP A CA 1
ATOM 1440 C C . ASP A 1 187 ? 14.033 -7.024 -0.058 1.00 95.69 187 ASP A C 1
ATOM 1442 O O . ASP A 1 187 ? 13.268 -7.453 0.824 1.00 95.69 187 ASP A O 1
ATOM 1446 N N . PRO A 1 188 ? 14.907 -7.849 -0.669 1.00 95.56 188 PRO A N 1
ATOM 1447 C CA . PRO A 1 188 ? 15.087 -9.250 -0.279 1.00 95.56 188 PRO A CA 1
ATOM 1448 C C . PRO A 1 188 ? 15.479 -9.443 1.194 1.00 95.56 188 PRO A C 1
ATOM 1450 O O . PRO A 1 188 ? 15.165 -10.476 1.788 1.00 95.56 188 PRO A O 1
ATOM 1453 N N . GLU A 1 189 ? 16.113 -8.444 1.812 1.00 96.75 189 GLU A N 1
ATOM 1454 C CA . GLU A 1 189 ? 16.486 -8.410 3.228 1.00 96.75 189 GLU A CA 1
ATOM 1455 C C . GLU A 1 189 ? 15.355 -7.914 4.151 1.00 96.75 189 GLU A C 1
ATOM 1457 O O . GLU A 1 189 ? 15.578 -7.703 5.347 1.00 96.75 189 GLU A O 1
ATOM 1462 N N . ALA A 1 190 ? 14.139 -7.748 3.618 1.00 94.75 190 ALA A N 1
ATOM 1463 C CA . ALA A 1 190 ? 12.954 -7.247 4.311 1.00 94.75 190 ALA A CA 1
ATOM 1464 C C . ALA A 1 190 ? 13.096 -5.818 4.869 1.00 94.75 190 ALA A C 1
ATOM 1466 O O . ALA A 1 190 ? 12.385 -5.434 5.804 1.00 94.75 190 ALA A O 1
ATOM 1467 N N . LYS A 1 191 ? 13.982 -5.004 4.293 1.00 94.88 191 LYS A N 1
ATOM 1468 C CA . LYS A 1 191 ? 14.125 -3.586 4.623 1.00 94.88 191 LYS A CA 1
ATOM 1469 C C . LYS A 1 191 ? 13.283 -2.744 3.682 1.00 94.88 191 LYS A C 1
ATOM 1471 O O . LYS A 1 191 ? 13.150 -3.026 2.494 1.00 94.88 191 LYS A O 1
ATOM 1476 N N . THR A 1 192 ? 12.718 -1.674 4.227 1.00 94.12 192 THR A N 1
ATOM 1477 C CA . THR A 1 192 ? 11.925 -0.735 3.439 1.00 94.12 192 THR A CA 1
ATOM 1478 C C . THR A 1 192 ? 12.811 0.012 2.450 1.00 94.12 192 THR A C 1
ATOM 1480 O O . THR A 1 192 ? 13.770 0.679 2.843 1.00 94.12 192 THR A O 1
ATOM 1483 N N . VAL A 1 193 ? 12.446 -0.048 1.172 1.00 91.81 193 VAL A N 1
ATOM 1484 C CA . VAL A 1 193 ? 13.087 0.740 0.119 1.00 91.81 193 VAL A CA 1
ATOM 1485 C C . VAL A 1 193 ? 12.835 2.226 0.385 1.00 91.81 193 VAL A C 1
ATOM 1487 O O . VAL A 1 193 ? 11.720 2.651 0.705 1.00 91.81 193 VAL A O 1
ATOM 1490 N N . ASN A 1 194 ? 13.889 3.037 0.296 1.00 83.44 194 ASN A N 1
ATOM 1491 C CA . ASN A 1 194 ? 13.826 4.447 0.675 1.00 83.44 194 ASN A CA 1
ATOM 1492 C C . ASN A 1 194 ? 12.776 5.219 -0.151 1.00 83.44 194 ASN A C 1
ATOM 1494 O O . ASN A 1 194 ? 12.664 5.037 -1.361 1.00 83.44 194 ASN A O 1
ATOM 1498 N N . GLY A 1 195 ? 11.998 6.083 0.508 1.00 80.38 195 GLY A N 1
ATOM 1499 C CA . GLY A 1 195 ? 10.933 6.871 -0.127 1.00 80.38 195 GLY A CA 1
ATOM 1500 C C . GLY A 1 195 ? 9.681 6.078 -0.527 1.00 80.38 195 GLY A C 1
ATOM 1501 O O . GLY A 1 195 ? 8.770 6.649 -1.123 1.00 80.38 195 GLY A O 1
ATOM 1502 N N . LYS A 1 196 ? 9.599 4.783 -0.195 1.00 87.50 196 LYS A N 1
ATOM 1503 C CA . LYS A 1 196 ? 8.505 3.880 -0.591 1.00 87.50 196 LYS A CA 1
ATOM 1504 C C . LYS A 1 196 ? 7.705 3.373 0.602 1.00 87.50 196 LYS A C 1
ATOM 1506 O O . LYS A 1 196 ? 7.406 2.188 0.703 1.00 87.50 196 LYS A O 1
ATOM 1511 N N . LEU A 1 197 ? 7.346 4.292 1.497 1.00 93.50 197 LEU A N 1
ATOM 1512 C CA . LEU A 1 197 ? 6.465 4.052 2.637 1.00 93.50 197 LEU A CA 1
ATOM 1513 C C . LEU A 1 197 ? 5.280 5.017 2.587 1.00 93.50 197 LEU A C 1
ATOM 1515 O O . LEU A 1 197 ? 5.451 6.232 2.652 1.00 93.50 197 LEU A O 1
ATOM 1519 N N . VAL A 1 198 ? 4.071 4.468 2.543 1.00 96.06 198 VAL A N 1
ATOM 1520 C CA . VAL A 1 198 ? 2.824 5.212 2.714 1.00 96.06 198 VAL A CA 1
ATOM 1521 C C . VAL A 1 198 ? 2.155 4.727 3.992 1.00 96.06 198 VAL A C 1
ATOM 1523 O O . VAL A 1 198 ? 1.871 3.541 4.147 1.00 96.06 198 VAL A O 1
ATOM 1526 N N . LYS A 1 199 ? 1.888 5.651 4.917 1.00 96.94 199 LYS A N 1
ATOM 1527 C CA . LYS A 1 199 ? 1.203 5.377 6.185 1.00 96.94 199 LYS A CA 1
ATOM 1528 C C . LYS A 1 199 ? -0.043 6.259 6.295 1.00 96.94 199 LYS A C 1
ATOM 1530 O O . LYS A 1 199 ? 0.046 7.473 6.118 1.00 96.94 199 LYS A O 1
ATOM 1535 N N . LYS A 1 200 ? -1.197 5.653 6.577 1.00 97.00 200 LYS A N 1
ATOM 1536 C CA . LYS A 1 200 ? -2.470 6.324 6.877 1.00 97.00 200 LYS A CA 1
ATOM 1537 C C . LYS A 1 200 ? -2.953 5.874 8.246 1.00 97.00 200 LYS A C 1
ATOM 1539 O O . LYS A 1 200 ? -3.052 4.672 8.500 1.00 97.00 200 LYS A O 1
ATOM 1544 N N . THR A 1 201 ? -3.233 6.839 9.110 1.00 97.06 201 THR A N 1
ATOM 1545 C CA . THR A 1 201 ? -3.605 6.598 10.502 1.00 97.06 201 THR A CA 1
ATOM 1546 C C . THR A 1 201 ? -4.895 7.315 10.876 1.00 97.06 201 THR A C 1
ATOM 1548 O O . THR A 1 201 ? -5.277 8.311 10.254 1.00 97.06 201 THR A O 1
ATOM 1551 N N . ALA A 1 202 ? -5.567 6.773 11.886 1.00 95.25 202 ALA A N 1
ATOM 1552 C CA . ALA A 1 202 ? -6.782 7.313 12.480 1.00 95.25 202 ALA A CA 1
ATOM 1553 C C . ALA A 1 202 ? -6.702 7.196 14.007 1.00 95.25 202 ALA A C 1
ATOM 1555 O O . ALA A 1 202 ? -5.917 6.405 14.532 1.00 95.25 202 ALA A O 1
ATOM 1556 N N . ILE A 1 203 ? -7.501 7.991 14.709 1.00 94.94 203 ILE A N 1
ATOM 1557 C CA . ILE A 1 203 ? -7.582 7.995 16.169 1.00 94.94 203 ILE A CA 1
ATOM 1558 C C . ILE A 1 203 ? -8.816 7.192 16.559 1.00 94.94 203 ILE A C 1
ATOM 1560 O O . ILE A 1 203 ? -9.903 7.449 16.059 1.00 94.94 203 ILE A O 1
ATOM 1564 N N . VAL A 1 204 ? -8.669 6.232 17.458 1.00 93.12 204 VAL A N 1
ATOM 1565 C CA . VAL A 1 204 ? -9.799 5.556 18.090 1.00 93.12 204 VAL A CA 1
ATOM 1566 C C . VAL A 1 204 ? -10.149 6.316 19.351 1.00 93.12 204 VAL A C 1
ATOM 1568 O O . VAL A 1 204 ? -9.274 6.522 20.185 1.00 93.12 204 VAL A O 1
ATOM 1571 N N . VAL A 1 205 ? -11.405 6.737 19.490 1.00 90.69 205 VAL A N 1
ATOM 1572 C CA . VAL A 1 205 ? -11.890 7.456 20.672 1.00 90.69 205 VAL A CA 1
ATOM 1573 C C . VAL A 1 205 ? -12.785 6.533 21.476 1.00 90.69 205 VAL A C 1
ATOM 1575 O O . VAL A 1 205 ? -13.862 6.140 21.024 1.00 90.69 205 VAL A O 1
ATOM 1578 N N . VAL A 1 206 ? -12.339 6.204 22.685 1.00 85.00 206 VAL A N 1
ATOM 1579 C CA . VAL A 1 206 ? -13.140 5.443 23.643 1.00 85.00 206 VAL A CA 1
ATOM 1580 C C . VAL A 1 206 ? -13.944 6.447 24.467 1.00 85.00 206 VAL A C 1
ATOM 1582 O O . VAL A 1 206 ? -13.347 7.331 25.089 1.00 85.00 206 VAL A O 1
ATOM 1585 N N . PRO A 1 207 ? -15.286 6.380 24.471 1.00 76.38 207 PRO A N 1
ATOM 1586 C CA . PRO A 1 207 ? -16.081 7.277 25.290 1.00 76.38 207 PRO A CA 1
ATOM 1587 C C . PRO A 1 207 ? -15.804 6.994 26.769 1.00 76.38 207 PRO A C 1
ATOM 1589 O O . PRO A 1 207 ? -16.119 5.920 27.278 1.00 76.38 207 PRO A O 1
ATOM 1592 N N . THR A 1 208 ? -15.233 7.973 27.472 1.00 74.19 208 THR A N 1
ATOM 1593 C CA . THR A 1 208 ? -15.123 7.925 28.931 1.00 74.19 208 THR A CA 1
ATOM 1594 C C . THR A 1 208 ? -16.531 7.857 29.504 1.00 74.19 208 THR A C 1
ATOM 1596 O O . THR A 1 208 ? -17.313 8.797 29.348 1.00 74.19 208 THR A O 1
ATOM 1599 N N . THR A 1 209 ? -16.871 6.755 30.171 1.00 65.75 209 THR A N 1
ATOM 1600 C CA . THR A 1 209 ? -18.122 6.654 30.921 1.00 65.75 209 THR A CA 1
ATOM 1601 C C . THR A 1 209 ? -18.109 7.735 31.998 1.00 65.75 209 THR A C 1
ATOM 1603 O O . THR A 1 209 ? -17.390 7.615 32.991 1.00 65.75 209 THR A O 1
ATOM 1606 N N . VAL A 1 210 ? -18.865 8.817 31.799 1.00 66.25 210 VAL A N 1
ATOM 1607 C CA . VAL A 1 210 ? -19.137 9.773 32.874 1.00 66.25 210 VAL A CA 1
ATOM 1608 C C . VAL A 1 210 ? -19.842 8.969 33.964 1.00 66.25 210 VAL A C 1
ATOM 1610 O O . VAL A 1 210 ? -20.862 8.347 33.653 1.00 66.25 210 VAL A O 1
ATOM 1613 N N . PRO A 1 211 ? -19.317 8.907 35.202 1.00 58.22 211 PRO A N 1
ATOM 1614 C CA . PRO A 1 211 ? -19.979 8.166 36.259 1.00 58.22 211 PRO A CA 1
ATOM 1615 C C . PRO A 1 211 ? -21.382 8.743 36.413 1.00 58.22 211 PRO A C 1
ATOM 1617 O O . PRO A 1 211 ? -21.552 9.916 36.747 1.00 58.22 211 PRO A O 1
ATOM 1620 N N . THR A 1 212 ? -22.390 7.926 36.105 1.00 58.88 212 THR A N 1
ATOM 1621 C CA . THR A 1 212 ? -23.775 8.233 36.431 1.00 58.88 212 THR A CA 1
ATOM 1622 C C . THR A 1 212 ? -23.806 8.445 37.933 1.00 58.88 212 THR A C 1
ATOM 1624 O O . THR A 1 212 ? -23.601 7.499 38.694 1.00 58.88 212 THR A O 1
ATOM 1627 N N . ALA A 1 213 ? -23.976 9.698 38.359 1.00 56.72 213 ALA A N 1
ATOM 1628 C CA . ALA A 1 213 ? -24.212 10.008 39.753 1.00 56.72 213 ALA A CA 1
ATOM 1629 C C . ALA A 1 213 ? -25.414 9.166 40.182 1.00 56.72 213 ALA A C 1
ATOM 1631 O O . ALA A 1 213 ? -26.517 9.339 39.663 1.00 56.72 213 ALA A O 1
ATOM 1632 N N . ILE A 1 214 ? -25.170 8.198 41.065 1.00 56.41 214 ILE A N 1
ATOM 1633 C CA . ILE A 1 214 ? -26.230 7.461 41.739 1.00 56.41 214 ILE A CA 1
ATOM 1634 C C . ILE A 1 214 ? -27.112 8.545 42.366 1.00 56.41 214 ILE A C 1
ATOM 1636 O O . ILE A 1 214 ? -26.567 9.376 43.100 1.00 56.41 214 ILE A O 1
ATOM 1640 N N . PRO A 1 215 ? -28.421 8.619 42.067 1.00 50.91 215 PRO A N 1
ATOM 1641 C CA . PRO A 1 215 ? -29.283 9.533 42.787 1.00 50.91 215 PRO A CA 1
ATOM 1642 C C . PRO A 1 215 ? -29.222 9.121 44.257 1.00 50.91 215 PRO A C 1
ATOM 1644 O O . PRO A 1 215 ? -29.752 8.079 44.646 1.00 50.91 215 PRO A O 1
ATOM 1647 N N . THR A 1 216 ? -28.517 9.914 45.065 1.00 54.88 216 THR A N 1
ATOM 1648 C CA . THR A 1 216 ? -28.610 9.860 46.518 1.00 54.88 216 THR A CA 1
ATOM 1649 C C . THR A 1 216 ? -30.083 10.039 46.835 1.00 54.88 216 THR A C 1
ATOM 1651 O O . THR A 1 216 ? -30.630 11.130 46.692 1.00 54.88 216 THR A O 1
ATOM 1654 N N . THR A 1 217 ? -30.739 8.938 47.189 1.00 53.81 217 THR A N 1
ATOM 1655 C CA . THR A 1 217 ? -32.083 8.969 47.749 1.00 53.81 217 THR A CA 1
ATOM 1656 C C . THR A 1 217 ? -31.956 9.728 49.061 1.00 53.81 217 THR A C 1
ATOM 1658 O O . THR A 1 217 ? -31.408 9.209 50.033 1.00 53.81 217 THR A O 1
ATOM 1661 N N . ALA A 1 218 ? -32.353 10.999 49.045 1.00 54.72 218 ALA A N 1
ATOM 1662 C CA . ALA A 1 218 ? -32.508 11.782 50.254 1.00 54.72 218 ALA A CA 1
ATOM 1663 C C . ALA A 1 218 ? -33.574 11.092 51.126 1.00 54.72 218 ALA A C 1
ATOM 1665 O O . ALA A 1 218 ? -34.588 10.647 50.578 1.00 54.72 218 ALA A O 1
ATOM 1666 N N . PRO A 1 219 ? -33.359 10.951 52.446 1.00 51.12 219 PRO A N 1
ATOM 1667 C CA . PRO A 1 219 ? -34.421 10.517 53.338 1.00 51.12 219 PRO A CA 1
ATOM 1668 C C . PRO A 1 219 ? -35.603 11.477 53.197 1.00 51.12 219 PRO A C 1
ATOM 1670 O O . PRO A 1 219 ? -35.424 12.686 53.073 1.00 51.12 219 PRO A O 1
ATOM 1673 N N . GLU A 1 220 ? -36.793 10.895 53.166 1.00 55.44 220 GLU A N 1
ATOM 1674 C CA . GLU A 1 220 ? -38.090 11.553 53.085 1.00 55.44 220 GLU A CA 1
ATOM 1675 C C . GLU A 1 220 ? -38.219 12.600 54.209 1.00 55.44 220 GLU A C 1
ATOM 1677 O O . GLU A 1 220 ? -38.577 12.287 55.342 1.00 55.44 220 GLU A O 1
ATOM 1682 N N . GLU A 1 221 ? -37.857 13.851 53.915 1.00 49.38 221 GLU A N 1
ATOM 1683 C CA . GLU A 1 221 ? -38.111 15.000 54.777 1.00 49.38 221 GLU A CA 1
ATOM 1684 C C . GLU A 1 221 ? -39.376 15.699 54.276 1.00 49.38 221 GLU A C 1
ATOM 1686 O O . GLU A 1 221 ? -39.480 16.131 53.127 1.00 49.38 221 GLU A O 1
ATOM 1691 N N . VAL A 1 222 ? -40.367 15.744 55.161 1.00 55.12 222 VAL A N 1
ATOM 1692 C CA . VAL A 1 222 ? -41.657 16.413 55.002 1.00 55.12 222 VAL A CA 1
ATOM 1693 C C . VAL A 1 222 ? -41.423 17.895 54.695 1.00 55.12 222 VAL A C 1
ATOM 1695 O O . VAL A 1 222 ? -40.994 18.642 55.572 1.00 55.12 222 VAL A O 1
ATOM 1698 N N . VAL A 1 223 ? -41.730 18.344 53.473 1.00 45.31 223 VAL A N 1
ATOM 1699 C CA . VAL A 1 223 ? -41.659 19.768 53.107 1.00 45.31 223 VAL A CA 1
ATOM 1700 C C . VAL A 1 223 ? -43.058 20.370 53.023 1.00 45.31 223 VAL A C 1
ATOM 1702 O O . VAL A 1 223 ? -43.892 19.975 52.211 1.00 45.31 223 VAL A O 1
ATOM 1705 N N . ILE A 1 224 ? -43.269 21.355 53.896 1.00 49.25 224 ILE A N 1
ATOM 1706 C CA . ILE A 1 224 ? -44.376 22.308 53.902 1.00 49.25 224 ILE A CA 1
ATOM 1707 C C . ILE A 1 224 ? -44.255 23.219 52.673 1.00 49.25 224 ILE A C 1
ATOM 1709 O O . ILE A 1 224 ? -43.198 23.776 52.385 1.00 49.25 224 ILE A O 1
ATOM 1713 N N . GLU A 1 225 ? -45.375 23.362 51.975 1.00 58.56 225 GLU A N 1
ATOM 1714 C CA . GLU A 1 225 ? -45.606 24.196 50.799 1.00 58.56 225 GLU A CA 1
ATOM 1715 C C . GLU A 1 225 ? -45.366 25.690 51.069 1.00 58.56 225 GLU A C 1
ATOM 1717 O O . GLU A 1 225 ? -46.085 26.292 51.864 1.00 58.56 225 GLU A O 1
ATOM 1722 N N . ILE A 1 226 ? -44.415 26.307 50.351 1.00 47.50 226 ILE A N 1
ATOM 1723 C CA . ILE A 1 226 ? -44.419 27.750 50.055 1.00 47.50 226 ILE A CA 1
ATOM 1724 C C . ILE A 1 226 ? -43.803 27.992 48.661 1.00 47.50 226 ILE A C 1
ATOM 1726 O O . ILE A 1 226 ? -42.699 27.551 48.357 1.00 47.50 226 ILE A O 1
ATOM 1730 N N . THR A 1 227 ? -44.542 28.715 47.821 1.00 52.62 227 THR A N 1
ATOM 1731 C CA . THR A 1 227 ? -44.237 29.152 46.437 1.00 52.62 227 THR A CA 1
ATOM 1732 C C . THR A 1 227 ? -43.972 30.679 46.448 1.00 52.62 227 THR A C 1
ATOM 1734 O O . THR A 1 227 ? -44.468 31.315 47.382 1.00 52.62 227 THR A O 1
ATOM 1737 N N . PRO A 1 228 ? -43.432 31.378 45.415 1.00 68.62 228 PRO A N 1
ATOM 1738 C CA . PRO A 1 228 ? -42.324 31.164 44.448 1.00 68.62 228 PRO A CA 1
ATOM 1739 C C . PRO A 1 228 ? -41.306 32.351 44.409 1.00 68.62 228 PRO A C 1
ATOM 1741 O O . PRO A 1 228 ? -41.615 33.420 44.920 1.00 68.62 228 PRO A O 1
ATOM 1744 N N . VAL A 1 229 ? -40.189 32.250 43.658 1.00 48.03 229 VAL A N 1
ATOM 1745 C CA . VAL A 1 229 ? -39.572 33.383 42.899 1.00 48.03 229 VAL A CA 1
ATOM 1746 C C . VAL A 1 229 ? -38.811 32.836 41.667 1.00 48.03 229 VAL A C 1
ATOM 1748 O O . VAL A 1 229 ? -38.052 31.879 41.820 1.00 48.03 229 VAL A O 1
ATOM 1751 N N . PRO A 1 230 ? -38.969 33.408 40.453 1.00 63.81 230 PRO A N 1
ATOM 1752 C CA . PRO A 1 230 ? -38.244 32.991 39.252 1.00 63.81 230 PRO A CA 1
ATOM 1753 C C . PRO A 1 230 ? -36.865 33.666 39.170 1.00 63.81 230 PRO A C 1
ATOM 1755 O O . PRO A 1 230 ? -36.734 34.863 39.412 1.00 63.81 230 PRO A O 1
ATOM 1758 N N . THR A 1 231 ? -35.822 32.922 38.801 1.00 54.53 231 THR A N 1
ATOM 1759 C CA . THR A 1 231 ? -34.512 33.496 38.453 1.00 54.53 231 THR A CA 1
ATOM 1760 C C . THR A 1 231 ? -34.044 32.916 37.128 1.00 54.53 231 THR A C 1
ATOM 1762 O O . THR A 1 231 ? -33.815 31.717 36.990 1.00 54.53 231 THR A O 1
ATOM 1765 N N . GLU A 1 232 ? -33.973 33.808 36.146 1.00 62.19 232 GLU A N 1
ATOM 1766 C CA . GLU A 1 232 ? -33.477 33.590 34.794 1.00 62.19 232 GLU A CA 1
ATOM 1767 C C . GLU A 1 232 ? -31.941 33.495 34.741 1.00 62.19 232 GLU A C 1
ATOM 1769 O O . GLU A 1 232 ? -31.250 34.043 35.604 1.00 62.19 232 GLU A O 1
ATOM 1774 N N . ASN A 1 233 ? -31.466 32.919 33.621 1.00 51.25 233 ASN A N 1
ATOM 1775 C CA . ASN A 1 233 ? -30.164 33.073 32.931 1.00 51.25 233 ASN A CA 1
ATOM 1776 C C . ASN A 1 233 ? -29.226 31.844 32.943 1.00 51.25 233 ASN A C 1
ATOM 1778 O O . ASN A 1 233 ? -29.206 31.091 33.911 1.00 51.25 233 ASN A O 1
ATOM 1782 N N . PRO A 1 234 ? -28.298 31.716 31.966 1.00 54.53 234 PRO A N 1
ATOM 1783 C CA . PRO A 1 234 ? -28.416 32.000 30.530 1.00 54.53 234 PRO A CA 1
ATOM 1784 C C . PRO A 1 234 ? -27.883 30.848 29.639 1.00 54.53 234 PRO A C 1
ATOM 1786 O O . PRO A 1 234 ? -27.139 29.966 30.059 1.00 54.53 234 PRO A O 1
ATOM 1789 N N . VAL A 1 235 ? -28.242 30.900 28.353 1.00 52.78 235 VAL A N 1
ATOM 1790 C CA . VAL A 1 235 ? -27.748 30.022 27.280 1.00 52.78 235 VAL A CA 1
ATOM 1791 C C . VAL A 1 235 ? -26.307 30.395 26.906 1.00 52.78 235 VAL A C 1
ATOM 1793 O O . VAL A 1 235 ? -26.073 31.471 26.357 1.00 52.78 235 VAL A O 1
ATOM 1796 N N . THR A 1 236 ? -25.351 29.484 27.109 1.00 41.12 236 THR A N 1
ATOM 1797 C CA . THR A 1 236 ? -23.995 29.602 26.543 1.00 41.12 236 THR A CA 1
ATOM 1798 C C . THR A 1 236 ? -23.926 28.836 25.226 1.00 41.12 236 THR A C 1
ATOM 1800 O O . THR A 1 236 ? -23.895 27.608 25.197 1.00 41.12 236 THR A O 1
ATOM 1803 N N . LYS A 1 237 ? -23.913 29.579 24.117 1.00 47.59 237 LYS A N 1
ATOM 1804 C CA . LYS A 1 237 ? -23.735 29.061 22.757 1.00 47.59 237 LYS A CA 1
ATOM 1805 C C . LYS A 1 237 ? -22.251 29.152 22.391 1.00 47.59 237 LYS A C 1
ATOM 1807 O O . LYS A 1 237 ? -21.748 30.243 22.135 1.00 47.59 237 LYS A O 1
ATOM 1812 N N . THR A 1 238 ? -21.544 28.027 22.374 1.00 41.09 238 THR A N 1
ATOM 1813 C CA . THR A 1 238 ? -20.146 27.954 21.923 1.00 41.09 238 THR A CA 1
ATOM 1814 C C . THR A 1 238 ? -20.082 27.698 20.418 1.00 41.09 238 THR A C 1
ATOM 1816 O O . THR A 1 238 ? -20.499 26.656 19.918 1.00 41.09 238 THR A O 1
ATOM 1819 N N . THR A 1 239 ? -19.554 28.680 19.691 1.00 47.59 239 THR A N 1
ATOM 1820 C CA . THR A 1 239 ? -19.235 28.623 18.258 1.00 47.59 239 THR A CA 1
ATOM 1821 C C . THR A 1 239 ? -17.916 27.868 18.041 1.00 47.59 239 THR A C 1
ATOM 1823 O O . THR A 1 239 ? -16.918 28.248 18.656 1.00 47.59 239 THR A O 1
ATOM 1826 N N . PRO A 1 240 ? -17.840 26.853 17.160 1.00 49.69 240 PRO A N 1
ATOM 1827 C CA . PRO A 1 240 ? -16.569 26.220 16.828 1.00 49.69 240 PRO A CA 1
ATOM 1828 C C . PRO A 1 240 ? -15.739 27.089 15.870 1.00 49.69 240 PRO A C 1
ATOM 1830 O O . PRO A 1 240 ? -16.213 27.555 14.832 1.00 49.69 240 PRO A O 1
ATOM 1833 N N . ALA A 1 241 ? -14.474 27.294 16.240 1.00 49.44 241 ALA A N 1
ATOM 1834 C CA . ALA A 1 241 ? -13.482 28.037 15.477 1.00 49.44 241 ALA A CA 1
ATOM 1835 C C . ALA A 1 241 ? -13.085 27.293 14.188 1.00 49.44 241 ALA A C 1
ATOM 1837 O O . ALA A 1 241 ? -12.669 26.134 14.204 1.00 49.44 241 ALA A O 1
ATOM 1838 N N . LYS A 1 242 ? -13.184 27.999 13.059 1.00 46.41 242 LYS A N 1
ATOM 1839 C CA . LYS A 1 242 ? -12.767 27.559 11.724 1.00 46.41 242 LYS A CA 1
ATOM 1840 C C . LYS A 1 242 ? -11.242 27.378 11.682 1.00 46.41 242 LYS A C 1
ATOM 1842 O O . LYS A 1 242 ? -10.510 28.365 11.709 1.00 46.41 242 LYS A O 1
ATOM 1847 N N . LYS A 1 243 ? -10.757 26.132 11.596 1.00 45.44 243 LYS A N 1
ATOM 1848 C CA . LYS A 1 243 ? -9.337 25.834 11.325 1.00 45.44 243 LYS A CA 1
ATOM 1849 C C . LYS A 1 243 ? -8.974 26.305 9.913 1.00 45.44 243 LYS A C 1
ATOM 1851 O O . LYS A 1 243 ? -9.655 25.968 8.946 1.00 45.44 243 LYS A O 1
ATOM 1856 N N . GLN A 1 244 ? -7.912 27.100 9.809 1.00 44.22 244 GLN A N 1
ATOM 1857 C CA . GLN A 1 244 ? -7.323 27.517 8.540 1.00 44.22 244 GLN A CA 1
ATOM 1858 C C . GLN A 1 244 ? -6.713 26.308 7.823 1.00 44.22 244 GLN A C 1
ATOM 1860 O O . GLN A 1 244 ? -5.853 25.613 8.360 1.00 44.22 244 GLN A O 1
ATOM 1865 N N . THR A 1 245 ? -7.171 26.076 6.597 1.00 40.03 245 THR A N 1
ATOM 1866 C CA . THR A 1 245 ? -6.602 25.107 5.663 1.00 40.03 245 THR A CA 1
ATOM 1867 C C . THR A 1 245 ? -5.297 25.673 5.111 1.00 40.03 245 THR A C 1
ATOM 1869 O O . THR A 1 245 ? -5.311 26.636 4.346 1.00 40.03 245 THR A O 1
ATOM 1872 N N . TYR A 1 246 ? -4.170 25.089 5.511 1.00 46.56 246 TYR A N 1
ATOM 1873 C CA . TYR A 1 246 ? -2.876 25.350 4.891 1.00 46.56 246 TYR A CA 1
ATOM 1874 C C . TYR A 1 246 ? -2.759 24.487 3.631 1.00 46.56 246 TYR A C 1
ATOM 1876 O O . TYR A 1 246 ? -2.832 23.261 3.708 1.00 46.56 246 TYR A O 1
ATOM 1884 N N . ALA A 1 247 ? -2.615 25.125 2.470 1.00 55.06 247 ALA A N 1
ATOM 1885 C CA . ALA A 1 247 ? -2.237 24.434 1.246 1.00 55.06 247 ALA A CA 1
ATOM 1886 C C . ALA A 1 247 ? -0.744 24.077 1.355 1.00 55.06 247 ALA A C 1
ATOM 1888 O O . ALA A 1 247 ? 0.062 24.991 1.547 1.00 55.06 247 ALA A O 1
ATOM 1889 N N . PRO A 1 248 ? -0.352 22.792 1.281 1.00 59.53 248 PRO A N 1
ATOM 1890 C CA . PRO A 1 248 ? 1.055 22.427 1.321 1.00 59.53 248 PRO A CA 1
ATOM 1891 C C . PRO A 1 248 ? 1.747 23.041 0.102 1.00 59.53 248 PRO A C 1
ATOM 1893 O O . PRO A 1 248 ? 1.405 22.742 -1.042 1.00 59.53 248 PRO A O 1
ATOM 1896 N N . GLY A 1 249 ? 2.680 23.958 0.362 1.00 61.78 249 GLY A N 1
ATOM 1897 C CA . GLY A 1 249 ? 3.583 24.472 -0.659 1.00 61.78 249 GLY A CA 1
ATOM 1898 C C . GLY A 1 249 ? 4.457 23.352 -1.243 1.00 61.78 249 GLY A C 1
ATOM 1899 O O . GLY A 1 249 ? 4.505 22.254 -0.686 1.00 61.78 249 GLY A O 1
ATOM 1900 N N . PRO A 1 250 ? 5.139 23.613 -2.369 1.00 59.3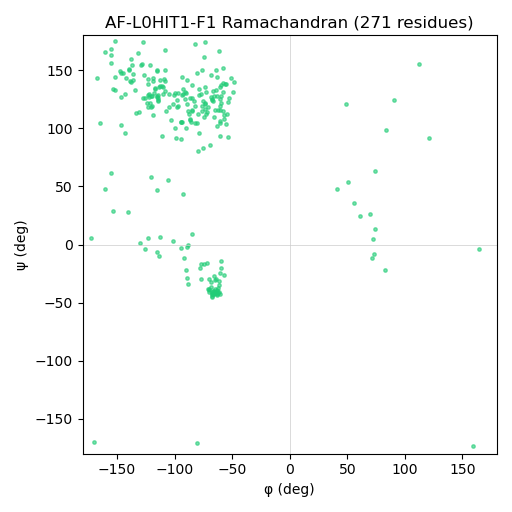1 250 PRO A N 1
ATOM 1901 C CA . PRO A 1 250 ? 5.997 22.629 -3.021 1.00 59.31 250 PRO A CA 1
ATOM 1902 C C . PRO A 1 250 ? 7.057 22.089 -2.054 1.00 59.31 250 PRO A C 1
ATOM 1904 O O . PRO A 1 250 ? 7.637 22.849 -1.276 1.00 59.31 250 PRO A O 1
ATOM 1907 N N . ASP A 1 251 ? 7.287 20.774 -2.115 1.00 65.56 251 ASP A N 1
ATOM 1908 C CA . ASP A 1 251 ? 8.175 20.052 -1.205 1.00 65.56 251 ASP A CA 1
ATOM 1909 C C . ASP A 1 251 ? 9.545 20.747 -1.078 1.00 65.56 251 ASP A C 1
ATOM 1911 O O . ASP A 1 251 ? 10.187 21.044 -2.094 1.00 65.56 251 ASP A O 1
ATOM 1915 N N . PRO A 1 252 ? 10.058 20.970 0.145 1.00 64.25 252 PRO A N 1
ATOM 1916 C CA . PRO A 1 252 ? 11.320 21.680 0.362 1.00 64.25 252 PRO A CA 1
ATOM 1917 C C . PRO A 1 252 ? 12.520 20.980 -0.300 1.00 64.25 252 PRO A C 1
ATOM 1919 O O . PRO A 1 252 ? 13.490 21.637 -0.677 1.00 64.25 252 PRO A O 1
ATOM 1922 N N . LEU A 1 253 ? 12.441 19.664 -0.529 1.00 62.22 253 LEU A N 1
ATOM 1923 C CA . LEU A 1 253 ? 13.449 18.906 -1.279 1.00 62.22 253 LEU A CA 1
ATOM 1924 C C . LEU A 1 253 ? 13.478 19.263 -2.775 1.00 62.22 253 LEU A C 1
ATOM 1926 O O . LEU A 1 253 ? 14.551 19.274 -3.382 1.00 62.22 253 LEU A O 1
ATOM 1930 N N . LEU A 1 254 ? 12.332 19.617 -3.363 1.00 66.31 254 LEU A N 1
ATOM 1931 C CA . LEU A 1 254 ? 12.243 20.075 -4.752 1.00 66.31 254 LEU A CA 1
ATOM 1932 C C . LEU A 1 254 ? 12.877 21.468 -4.908 1.00 66.31 254 LEU A C 1
ATOM 1934 O O . LEU A 1 254 ? 13.592 21.736 -5.870 1.00 66.31 254 LEU A O 1
ATOM 1938 N N . ILE A 1 255 ? 12.677 22.346 -3.920 1.00 64.69 255 ILE A N 1
ATOM 1939 C CA . ILE A 1 255 ? 13.255 23.698 -3.914 1.00 64.69 255 ILE A CA 1
ATOM 1940 C C . ILE A 1 255 ? 14.782 23.630 -3.769 1.00 64.69 255 ILE A C 1
ATOM 1942 O O . ILE A 1 255 ? 15.509 24.296 -4.508 1.00 64.69 255 ILE A O 1
ATOM 1946 N N . CYS A 1 256 ? 15.286 22.783 -2.867 1.00 62.19 256 CYS A N 1
ATOM 1947 C CA . CYS A 1 256 ? 16.725 22.604 -2.670 1.00 62.19 256 CYS A CA 1
ATOM 1948 C C . CYS A 1 256 ? 17.422 22.004 -3.901 1.00 62.19 256 CYS A C 1
ATOM 1950 O O . CYS A 1 256 ? 18.522 22.434 -4.250 1.00 62.19 256 CYS A O 1
ATOM 1952 N N . THR A 1 257 ? 16.787 21.053 -4.593 1.00 67.50 257 THR A N 1
ATOM 1953 C CA . THR A 1 257 ? 17.358 20.439 -5.806 1.00 67.50 257 THR A CA 1
ATOM 1954 C C . THR A 1 257 ? 17.367 21.405 -6.992 1.00 67.50 257 THR A C 1
ATOM 1956 O O . THR A 1 257 ? 18.372 21.482 -7.703 1.00 67.50 257 THR A O 1
ATOM 1959 N N . MET A 1 258 ? 16.324 22.226 -7.158 1.00 68.19 258 MET A N 1
ATOM 1960 C CA . MET A 1 258 ? 16.305 23.274 -8.187 1.00 68.19 258 MET A CA 1
ATOM 1961 C C . MET A 1 258 ? 17.349 24.374 -7.937 1.00 68.19 258 MET A C 1
ATOM 1963 O O . MET A 1 258 ? 18.021 24.804 -8.876 1.00 68.19 258 MET A O 1
ATOM 1967 N N . LEU A 1 259 ? 17.547 24.795 -6.682 1.00 68.25 259 LEU A N 1
ATOM 1968 C CA . LEU A 1 259 ? 18.572 25.786 -6.329 1.00 68.25 259 LEU A CA 1
ATOM 1969 C C . LEU A 1 259 ? 19.995 25.251 -6.531 1.00 68.25 259 LEU A C 1
ATOM 1971 O O . LEU A 1 259 ? 20.839 25.956 -7.088 1.00 68.25 259 LEU A O 1
ATOM 1975 N N . ALA A 1 260 ? 20.259 24.000 -6.142 1.00 67.06 260 ALA A N 1
ATOM 1976 C CA . ALA A 1 260 ? 21.561 23.369 -6.352 1.00 67.06 260 ALA A CA 1
ATOM 1977 C C . ALA A 1 260 ? 21.893 23.231 -7.850 1.00 67.06 260 ALA A C 1
ATOM 1979 O O . ALA A 1 260 ? 22.994 23.588 -8.272 1.00 67.06 260 ALA A O 1
ATOM 1980 N N . GLY A 1 261 ? 20.921 22.809 -8.670 1.00 69.75 261 GLY A N 1
ATOM 1981 C CA . GLY A 1 261 ? 21.079 22.743 -10.126 1.00 69.75 261 GLY A CA 1
ATOM 1982 C C . GLY A 1 261 ? 21.371 24.110 -10.757 1.00 69.75 261 GLY A C 1
ATOM 1983 O O . GLY A 1 261 ? 22.279 24.232 -11.582 1.00 69.75 261 GLY A O 1
ATOM 1984 N N . GLY A 1 262 ? 20.668 25.161 -10.321 1.00 69.19 262 GLY A N 1
ATOM 1985 C CA . GLY A 1 262 ? 20.876 26.529 -10.806 1.00 69.19 262 GLY A CA 1
ATOM 1986 C C . GLY A 1 262 ? 22.272 27.086 -10.500 1.00 69.19 262 GLY A C 1
ATOM 1987 O O . GLY A 1 262 ? 22.888 27.709 -11.367 1.00 69.19 262 GLY A O 1
ATOM 1988 N N . ILE A 1 263 ? 22.812 26.817 -9.306 1.00 72.44 263 ILE A N 1
ATOM 1989 C CA . ILE A 1 263 ? 24.158 2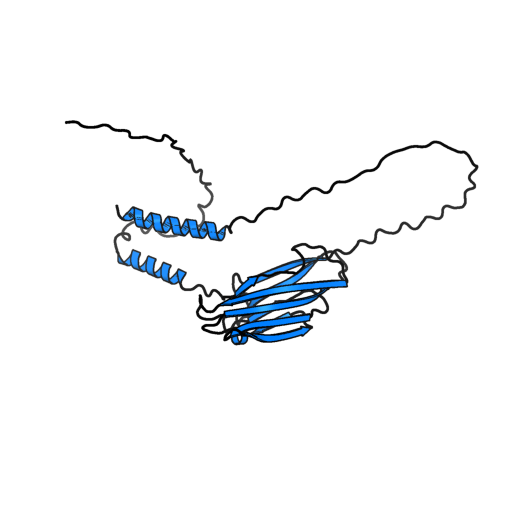7.265 -8.908 1.00 72.44 263 ILE A CA 1
ATOM 1990 C C . ILE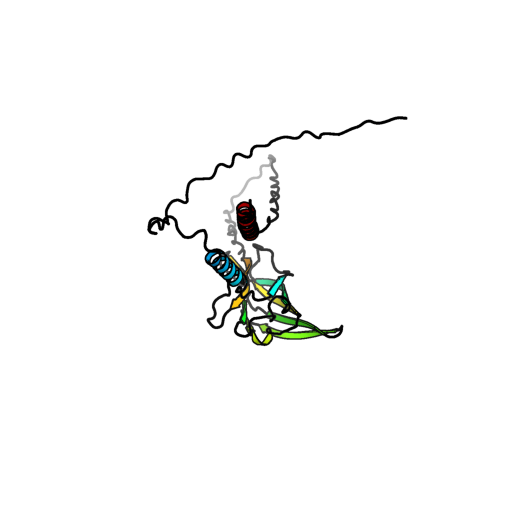 A 1 263 ? 25.242 26.565 -9.743 1.00 72.44 263 ILE A C 1
ATOM 1992 O O . ILE A 1 263 ? 26.188 27.221 -10.186 1.00 72.44 263 ILE A O 1
ATOM 1996 N N . CYS A 1 264 ? 25.094 25.267 -10.032 1.00 64.81 264 CYS A N 1
ATOM 1997 C CA . CYS A 1 264 ? 26.032 24.536 -10.890 1.00 64.81 264 CYS A CA 1
ATOM 1998 C C . CYS A 1 264 ? 26.046 25.072 -12.330 1.00 64.81 264 CYS A C 1
ATOM 2000 O O . CYS A 1 264 ? 27.118 25.242 -12.914 1.00 64.81 264 CYS A O 1
ATOM 2002 N N . ILE A 1 265 ? 24.876 25.398 -12.889 1.00 68.94 265 ILE A N 1
ATOM 2003 C CA . ILE A 1 265 ? 24.768 25.973 -14.238 1.00 68.94 265 ILE A CA 1
ATOM 2004 C C . ILE A 1 265 ? 25.379 27.381 -14.271 1.00 68.94 265 ILE A C 1
ATOM 2006 O O . ILE A 1 265 ? 26.185 27.682 -15.151 1.00 68.94 265 ILE A O 1
ATOM 2010 N N . ALA A 1 266 ? 25.074 28.232 -13.286 1.00 65.69 266 ALA A N 1
ATOM 2011 C CA . ALA A 1 266 ? 25.640 29.578 -13.206 1.00 65.69 266 ALA A CA 1
ATOM 2012 C C . ALA A 1 266 ? 27.173 29.564 -13.049 1.00 65.69 266 ALA A C 1
ATOM 2014 O O . ALA A 1 266 ? 27.857 30.385 -13.660 1.00 65.69 266 ALA A O 1
ATOM 2015 N N . GLY A 1 267 ? 27.726 28.607 -12.294 1.00 65.19 267 GLY A N 1
ATOM 2016 C CA . GLY A 1 267 ? 29.174 28.410 -12.169 1.00 65.19 267 GLY A CA 1
ATOM 2017 C C . GLY A 1 267 ? 29.854 28.040 -13.492 1.00 65.19 267 GLY A C 1
ATOM 2018 O O . GLY A 1 267 ? 30.921 28.569 -13.800 1.00 65.19 267 GLY A O 1
ATOM 2019 N N . LEU A 1 268 ? 29.211 27.204 -14.316 1.00 62.84 268 LEU A N 1
ATOM 2020 C CA . LEU A 1 268 ? 29.726 26.803 -15.632 1.00 62.84 268 LEU A CA 1
ATOM 2021 C C . LEU A 1 268 ? 29.740 27.957 -16.647 1.00 62.84 268 LEU A C 1
ATOM 2023 O O . LEU A 1 268 ? 30.676 28.061 -17.439 1.00 62.84 268 LEU A O 1
ATOM 2027 N N . PHE A 1 269 ? 28.743 28.846 -16.616 1.00 60.62 269 PHE A N 1
ATOM 2028 C CA . PHE A 1 269 ? 28.702 30.005 -17.518 1.00 60.62 269 PHE A CA 1
ATOM 2029 C C . PHE A 1 269 ? 29.643 31.135 -17.091 1.00 60.62 269 PHE A C 1
ATOM 2031 O O . PHE A 1 269 ? 30.180 31.836 -17.948 1.00 60.62 269 PHE A O 1
ATOM 2038 N N . ARG A 1 270 ? 29.908 31.291 -15.789 1.00 61.00 270 ARG A N 1
ATOM 2039 C CA . ARG A 1 270 ? 30.785 32.356 -15.279 1.00 61.00 270 ARG A CA 1
ATOM 2040 C C . ARG A 1 270 ? 32.275 32.111 -15.539 1.00 61.00 270 ARG A C 1
ATOM 2042 O O . ARG A 1 270 ? 33.045 33.054 -15.463 1.00 61.00 270 ARG A O 1
ATOM 2049 N N . HIS A 1 271 ? 32.669 30.880 -15.868 1.00 48.69 271 HIS A N 1
ATOM 2050 C CA . HIS A 1 271 ? 34.060 30.518 -16.176 1.00 48.69 271 HIS A CA 1
ATOM 2051 C C . HIS A 1 271 ? 34.416 30.669 -17.672 1.00 48.69 271 HIS A C 1
ATOM 2053 O O . HIS A 1 271 ? 35.545 30.389 -18.078 1.00 48.69 271 HIS A O 1
ATOM 2059 N N . ARG A 1 272 ? 33.448 31.060 -18.514 1.00 49.25 272 ARG A N 1
ATOM 2060 C CA . ARG A 1 272 ? 33.614 31.185 -19.973 1.00 49.25 272 ARG A CA 1
ATOM 2061 C C . ARG A 1 272 ? 33.805 32.619 -20.485 1.00 49.25 272 ARG A C 1
ATOM 2063 O O . ARG A 1 272 ? 33.917 32.794 -21.696 1.00 49.25 272 ARG A O 1
ATOM 2070 N N . HIS A 1 273 ? 33.875 33.600 -19.591 1.00 48.56 273 HIS A N 1
ATOM 2071 C CA . HIS A 1 273 ? 34.245 34.989 -19.872 1.00 48.56 273 HIS A CA 1
ATOM 2072 C C . HIS A 1 273 ? 35.454 35.376 -19.027 1.00 48.56 273 HIS A C 1
ATOM 2074 O O . HIS A 1 273 ? 36.260 36.184 -19.533 1.00 48.56 273 HIS A O 1
#